Protein AF-X1VDP1-F1 (afdb_monomer_lite)

Radius of gyration: 26.39 Å; chains: 1; bounding box: 66×54×73 Å

Secondary structure (DSSP, 8-state):
--SS---SHHHHHHHHHHHHHH-SS---EEEESBGGG-SSSB--HHHHHHTTEEEEE-TTS----HHHHHHHHHHHHHTT-EEE------EEEES-S-SHHHHHHHTTT-EEEE--HHHHHHHHHHH-TT----HHHHHHHHHHHIIIIIHHTT-GGGHHHHTSTTTHHHHHHHHHHHH-S-TTSSSSHHHHHHHHT-SPEEEEETTEEEEE---SS-HHHHHHHHHHHHHHTTT-HHHHHHHHHHHHTT--TT-

pLDDT: mean 83.29, std 11.45, range [48.16, 97.12]

Sequence (255 aa):
NTNPAIDDQTSVEYIHRMGRQARKTFIYVMGAMTKGRQGQELAEMGLMAGAGAVGFTDDGNGVQDAAMMLRALKYAAMFDVVIAQHCQDIGIAIETSHGAWVQALLDRGYKVYPVNPKTVEPFREALSAAGHKSDKIDRKVLAMFLATFHQDNKLPEADWVRSLPGAGDVLAPSLLACLGRNQQRFATAADARAFMGTAPVTKASGNYRSVHFRRGCWKFARRTLQLFADKSRHQCAWAQAFYEKQRNSGHNHHA

InterPro domains:
  IPR003346 Transposase IS116/IS110/IS902, C-terminal [PF02371] (161-244)
  IPR024403 Dihydroorotase, catalytic domain [PF12890] (1-93)
  IPR032466 Metal-dependent hydrolase [SSF51556] (1-92)
  IPR047650 Transposase IS110-like [PTHR33055] (74-151)

Organism: NCBI:txid412755

Foldseek 3Di:
DDVQFQQALVSLLVVQVVCVVVVPDDDAAAHEQAVSLPLPHGGPLVSNLVSRHQYYESPPRFNLDPVSVVVSVVSCVVSVHDYDYPDDQDEAEDQDPDDPVNVVCVVSNHHYDHDPPVLLVLVLCLQDVPPDDDPVSVVVSRVLCCVQLVVLVPDPLLVVLCPQQLCHSRLSSLQCVLCPSDPPPDVDPVRSCVQLQVAWDWDDDDVDIDTHRGPDHDSSSVSSVLSSLVRNLVGPVVSVVVQVVCVVVVDDSRD

Structure (mmCIF, N/CA/C/O backbone):
data_AF-X1VDP1-F1
#
_entry.id   AF-X1VDP1-F1
#
loop_
_atom_site.group_PDB
_atom_site.id
_atom_site.type_symbol
_atom_site.label_atom_id
_atom_site.label_alt_id
_atom_site.label_comp_id
_atom_site.label_asym_id
_atom_site.label_entity_id
_atom_site.label_seq_id
_atom_site.pdbx_PDB_ins_code
_atom_site.Cartn_x
_atom_site.Cartn_y
_atom_site.Cartn_z
_atom_site.occupancy
_atom_site.B_iso_or_equiv
_atom_site.auth_seq_id
_atom_site.auth_comp_id
_atom_site.auth_asym_id
_atom_site.auth_atom_id
_atom_site.pdbx_PDB_model_num
ATOM 1 N N . ASN A 1 1 ? -0.059 4.946 15.274 1.00 81.69 1 ASN A N 1
ATOM 2 C CA . ASN A 1 1 ? -0.832 3.745 15.638 1.00 81.69 1 ASN A CA 1
ATOM 3 C C . ASN A 1 1 ? -0.612 3.364 17.092 1.00 81.69 1 ASN A C 1
ATOM 5 O O . ASN A 1 1 ? 0.535 3.288 17.513 1.00 81.69 1 ASN A O 1
ATOM 9 N N . THR A 1 2 ? -1.692 3.187 17.862 1.00 85.19 2 THR A N 1
ATOM 10 C CA . THR A 1 2 ? -1.633 2.866 19.303 1.00 85.19 2 THR A CA 1
ATOM 11 C C . THR A 1 2 ? -1.138 1.440 19.554 1.00 85.19 2 THR A C 1
ATOM 13 O O . THR A 1 2 ? -1.255 0.581 18.676 1.00 85.19 2 THR A O 1
ATOM 16 N N . ASN A 1 3 ? -0.574 1.197 20.738 1.00 88.44 3 ASN A N 1
ATOM 17 C CA . ASN A 1 3 ? -0.227 -0.133 21.230 1.00 88.44 3 ASN A CA 1
ATOM 18 C C . ASN A 1 3 ? -0.593 -0.210 22.726 1.00 88.44 3 ASN A C 1
ATOM 20 O O . ASN A 1 3 ? 0.066 0.476 23.511 1.00 88.44 3 ASN A O 1
ATOM 24 N N . PRO A 1 4 ? -1.626 -0.974 23.125 1.00 91.31 4 PRO A N 1
ATOM 25 C CA . PRO A 1 4 ? -2.458 -1.874 22.310 1.00 91.31 4 PRO A CA 1
ATOM 26 C C . PRO A 1 4 ? -3.386 -1.152 21.307 1.00 91.31 4 PRO A C 1
ATOM 28 O O . PRO A 1 4 ? -3.491 0.080 21.293 1.00 91.31 4 PRO A O 1
ATOM 31 N N . ALA A 1 5 ? -4.011 -1.920 20.407 1.00 93.38 5 ALA A N 1
ATOM 32 C CA . ALA A 1 5 ? -5.100 -1.415 19.567 1.00 93.38 5 ALA A CA 1
ATOM 33 C C . ALA A 1 5 ? -6.327 -1.087 20.440 1.00 93.38 5 ALA A C 1
ATOM 35 O O . ALA A 1 5 ? -6.485 -1.663 21.507 1.00 93.38 5 ALA A O 1
ATOM 36 N N . ILE A 1 6 ? -7.160 -0.142 20.002 1.00 95.88 6 ILE A N 1
ATOM 37 C CA . ILE A 1 6 ? -8.404 0.220 20.698 1.00 95.88 6 ILE A CA 1
ATOM 38 C C . ILE A 1 6 ? -9.536 -0.573 20.041 1.00 95.88 6 ILE A C 1
ATOM 40 O O . ILE A 1 6 ? -10.202 -0.053 19.155 1.00 95.88 6 ILE A O 1
ATOM 44 N N . ASP A 1 7 ? -9.688 -1.846 20.376 1.00 95.81 7 ASP A N 1
ATOM 45 C CA . ASP A 1 7 ? -10.627 -2.778 19.728 1.00 95.81 7 ASP A CA 1
ATOM 46 C C . ASP A 1 7 ? -11.696 -3.351 20.679 1.00 95.81 7 ASP A C 1
ATOM 48 O O . ASP A 1 7 ? -12.495 -4.199 20.274 1.00 95.81 7 ASP A O 1
ATOM 52 N N . ASP A 1 8 ? -11.748 -2.844 21.911 1.00 96.25 8 ASP A N 1
ATOM 53 C CA . ASP A 1 8 ? -12.694 -3.232 22.955 1.00 96.25 8 ASP A CA 1
ATOM 54 C C . ASP A 1 8 ? -13.227 -2.019 23.748 1.00 96.25 8 ASP A C 1
ATOM 56 O O . ASP A 1 8 ? -12.651 -0.924 23.748 1.00 96.25 8 ASP A O 1
ATOM 60 N N . GLN A 1 9 ? -14.339 -2.221 24.461 1.00 96.81 9 GLN A N 1
ATOM 61 C CA . GLN A 1 9 ? -14.985 -1.192 25.285 1.00 96.81 9 GLN A CA 1
ATOM 62 C C . GLN A 1 9 ? -14.081 -0.657 26.408 1.00 96.81 9 GLN A C 1
ATOM 64 O O . GLN A 1 9 ? -14.044 0.553 26.643 1.00 96.81 9 GLN A O 1
ATOM 69 N N . THR A 1 10 ? -13.327 -1.528 27.079 1.00 96.44 10 THR A N 1
ATOM 70 C CA . THR A 1 10 ? -12.473 -1.164 28.222 1.00 96.44 10 THR A CA 1
ATOM 71 C C . THR A 1 10 ? -11.418 -0.147 27.807 1.00 96.44 10 THR A C 1
ATOM 73 O O . THR A 1 10 ? -11.161 0.819 28.529 1.00 96.44 10 THR A O 1
ATOM 76 N N . SER A 1 11 ? -10.829 -0.329 26.623 1.00 95.94 11 SER A N 1
ATOM 77 C CA . SER A 1 11 ? -9.852 0.601 26.055 1.00 95.94 11 SER A CA 1
ATOM 78 C C . SER A 1 11 ? -10.450 1.992 25.812 1.00 95.94 11 SER A C 1
ATOM 80 O O . SER A 1 11 ? -9.825 3.001 26.151 1.00 95.94 11 SER A O 1
ATOM 82 N N . VAL A 1 12 ? -11.676 2.066 25.283 1.00 96.88 12 VAL A N 1
ATOM 83 C CA . VAL A 1 12 ? -12.389 3.337 25.052 1.00 96.88 12 VAL A CA 1
ATOM 84 C C . VAL A 1 12 ? -12.682 4.046 26.378 1.00 96.88 12 VAL A C 1
ATOM 86 O O . VAL A 1 12 ? -12.347 5.224 26.545 1.00 96.88 12 VAL A O 1
ATOM 89 N N . GLU A 1 13 ? -13.239 3.327 27.353 1.00 96.38 13 GLU A N 1
ATOM 90 C CA . GLU A 1 13 ? -13.558 3.871 28.678 1.00 96.38 13 GLU A CA 1
ATOM 91 C C . GLU A 1 13 ? -12.312 4.343 29.426 1.00 96.38 13 GLU A C 1
ATOM 93 O O . GLU A 1 13 ? -12.315 5.410 30.048 1.00 96.38 13 GLU A O 1
ATOM 98 N N . TYR A 1 14 ? -11.225 3.573 29.344 1.00 95.75 14 TYR A N 1
ATOM 99 C CA . TYR A 1 14 ? -9.948 3.929 29.942 1.00 95.75 14 TYR A CA 1
ATOM 100 C C . TYR A 1 14 ? -9.436 5.265 29.395 1.00 95.75 14 TYR A C 1
ATOM 102 O O . TYR A 1 14 ? -9.078 6.147 30.180 1.00 95.75 14 TYR A O 1
ATOM 110 N N . ILE A 1 15 ? -9.447 5.449 28.071 1.00 95.25 15 ILE A N 1
ATOM 111 C CA . ILE A 1 15 ? -8.986 6.690 27.434 1.00 95.25 15 ILE A CA 1
ATOM 112 C C . ILE A 1 15 ? -9.858 7.872 27.861 1.00 95.25 15 ILE A C 1
ATOM 114 O O . ILE A 1 15 ? -9.325 8.912 28.255 1.00 95.25 15 ILE A O 1
ATOM 118 N N . HIS A 1 16 ? -11.183 7.709 27.861 1.00 94.94 16 HIS A N 1
ATOM 119 C CA . HIS A 1 16 ? -12.103 8.749 28.328 1.00 94.94 16 HIS A CA 1
ATOM 120 C C . HIS A 1 16 ? -11.874 9.107 29.799 1.00 94.94 16 HIS A C 1
ATOM 122 O O . HIS A 1 16 ? -11.819 10.289 30.149 1.00 94.94 16 HIS A O 1
ATOM 128 N N . ARG A 1 17 ? -11.670 8.111 30.669 1.00 94.88 17 ARG A N 1
ATOM 129 C CA . ARG A 1 17 ? -11.356 8.317 32.091 1.00 94.88 17 ARG A CA 1
ATOM 130 C C . ARG A 1 17 ? -10.049 9.087 32.268 1.00 94.88 17 ARG A C 1
ATOM 132 O O . ARG A 1 17 ? -10.021 10.069 33.010 1.00 94.88 17 ARG A O 1
ATOM 139 N N . MET A 1 18 ? -8.992 8.684 31.564 1.00 94.25 18 MET A N 1
ATOM 140 C CA . MET A 1 18 ? -7.693 9.360 31.610 1.00 94.25 18 MET A CA 1
ATOM 141 C C . MET A 1 18 ? -7.781 10.795 31.074 1.00 94.25 18 MET A C 1
ATOM 143 O O . MET A 1 18 ? -7.221 11.712 31.676 1.00 94.25 18 MET A O 1
ATOM 147 N N . GLY A 1 19 ? -8.541 11.020 29.999 1.00 93.62 19 GLY A N 1
ATOM 148 C CA . GLY A 1 19 ? -8.810 12.354 29.458 1.00 93.62 19 GLY A CA 1
ATOM 149 C C . GLY A 1 19 ? -9.510 13.267 30.465 1.00 93.62 19 GLY A C 1
ATOM 150 O O . GLY A 1 19 ? -9.051 14.384 30.722 1.00 93.62 19 GLY A O 1
ATOM 151 N N . ARG A 1 20 ? -10.572 12.763 31.109 1.00 92.75 20 ARG A N 1
ATOM 152 C CA . ARG A 1 20 ? -11.304 13.477 32.170 1.00 92.75 20 ARG A CA 1
ATOM 153 C C . ARG A 1 20 ? -10.441 13.762 33.396 1.00 92.75 20 ARG A C 1
ATOM 155 O O . ARG A 1 20 ? -10.640 14.790 34.038 1.00 92.75 20 ARG A O 1
ATOM 162 N N . GLN A 1 21 ? -9.499 12.881 33.728 1.00 94.44 21 GLN A N 1
ATOM 163 C CA . GLN A 1 21 ? -8.563 13.094 34.831 1.00 94.44 21 GLN A CA 1
ATOM 164 C C . GLN A 1 21 ? -7.517 14.165 34.488 1.00 94.44 21 GLN A C 1
ATOM 166 O O . GLN A 1 21 ? -7.195 14.993 35.335 1.00 94.44 21 GLN A O 1
ATOM 171 N N . ALA A 1 22 ? -7.023 14.188 33.247 1.00 94.75 22 ALA A N 1
ATOM 172 C CA . ALA A 1 22 ? -6.034 15.164 32.795 1.00 94.75 22 ALA A CA 1
ATOM 173 C C . ALA A 1 22 ? -6.604 16.588 32.644 1.00 94.75 22 ALA A C 1
ATOM 175 O O . ALA A 1 22 ? -5.867 17.550 32.847 1.00 94.75 22 ALA A O 1
ATOM 176 N N . ARG A 1 23 ? -7.889 16.729 32.275 1.00 88.94 23 ARG A N 1
ATOM 177 C CA . ARG A 1 23 ? -8.618 18.013 32.125 1.00 88.94 23 ARG A CA 1
ATOM 178 C C . ARG A 1 23 ? -7.931 19.056 31.229 1.00 88.94 23 ARG A C 1
ATOM 180 O O . ARG A 1 23 ? -8.070 20.254 31.456 1.00 88.94 23 ARG A O 1
ATOM 187 N N . LYS A 1 24 ? -7.187 18.616 30.210 1.00 93.12 24 LYS A N 1
ATOM 188 C CA . LYS A 1 24 ? -6.477 19.523 29.285 1.00 93.12 24 LYS A CA 1
ATOM 189 C C . LYS A 1 24 ? -7.265 19.839 28.018 1.00 93.12 24 LYS A C 1
ATOM 191 O O . LYS A 1 24 ? -7.205 20.957 27.528 1.00 93.12 24 LYS A O 1
ATOM 196 N N . THR A 1 25 ? -7.954 18.844 27.468 1.00 92.81 25 THR A N 1
ATOM 197 C CA . THR A 1 25 ? -8.694 18.953 26.208 1.00 92.81 25 THR A CA 1
ATOM 198 C C . THR A 1 25 ? -9.795 17.898 26.149 1.00 92.81 25 THR A C 1
ATOM 200 O O . THR A 1 25 ? -9.768 16.927 26.911 1.00 92.81 25 THR A O 1
ATOM 203 N N . PHE A 1 26 ? -10.739 18.074 25.228 1.00 92.19 26 PHE A N 1
ATOM 204 C CA . PHE A 1 26 ? -11.700 17.039 24.870 1.00 92.19 26 PHE A CA 1
ATOM 205 C C . PHE A 1 26 ? -11.013 15.951 24.043 1.00 92.19 26 PHE A C 1
ATOM 207 O O . PHE A 1 26 ? -10.264 16.246 23.111 1.00 92.19 26 PHE A O 1
ATOM 214 N N . ILE A 1 27 ? -11.270 14.692 24.396 1.00 93.62 27 ILE A N 1
ATOM 215 C CA . ILE A 1 27 ? -10.754 13.524 23.683 1.00 93.62 27 ILE A CA 1
ATOM 216 C C . ILE A 1 27 ? -11.946 12.791 23.080 1.00 93.62 27 ILE A C 1
ATOM 218 O O . ILE A 1 27 ? -12.854 12.387 23.800 1.00 93.62 27 ILE A O 1
ATOM 222 N N . TYR A 1 28 ? -11.918 12.613 21.764 1.00 94.31 28 TYR A N 1
ATOM 223 C CA . TYR A 1 28 ? -12.867 11.783 21.035 1.00 94.31 28 TYR A CA 1
ATOM 224 C C . TYR A 1 28 ? -12.123 10.557 20.524 1.00 94.31 28 TYR A C 1
ATOM 226 O O . TYR A 1 28 ? -11.076 10.681 19.887 1.00 94.31 28 TYR A O 1
ATOM 234 N N . VAL A 1 29 ? -12.630 9.374 20.857 1.00 95.06 29 VAL A N 1
ATOM 235 C CA . VAL A 1 29 ? -11.951 8.111 20.563 1.00 95.06 29 VAL A CA 1
ATOM 236 C C . VAL A 1 29 ? -12.515 7.526 19.279 1.00 95.06 29 VAL A C 1
ATOM 238 O O . VAL A 1 29 ? -13.729 7.379 19.148 1.00 95.06 29 VAL A O 1
ATOM 241 N N . MET A 1 30 ? -11.629 7.162 18.354 1.00 95.31 30 MET A N 1
ATOM 242 C CA . MET A 1 30 ? -11.965 6.248 17.267 1.00 95.31 30 MET A CA 1
ATOM 243 C C . MET A 1 30 ? -11.426 4.860 17.601 1.00 95.31 30 MET A C 1
ATOM 245 O O . MET A 1 30 ? -10.258 4.724 17.969 1.00 95.31 30 MET A O 1
ATOM 249 N N . GLY A 1 31 ? -12.280 3.846 17.484 1.00 95.62 31 GLY A N 1
ATOM 250 C CA . GLY A 1 31 ? -11.888 2.452 17.670 1.00 95.62 31 GLY A CA 1
ATOM 251 C C . GLY A 1 31 ? -11.245 1.865 16.412 1.00 95.62 31 GLY A C 1
ATOM 252 O O . GLY A 1 31 ? -11.458 2.337 15.295 1.00 95.62 31 GLY A O 1
ATOM 253 N N . ALA A 1 32 ? -10.479 0.796 16.574 1.00 95.94 32 ALA A N 1
ATOM 254 C CA . ALA A 1 32 ? -10.081 -0.061 15.474 1.00 95.94 32 ALA A CA 1
ATOM 255 C C . ALA A 1 32 ? -11.307 -0.817 14.946 1.00 95.94 32 ALA A C 1
ATOM 257 O O . ALA A 1 32 ? -12.131 -1.315 15.709 1.00 95.94 32 ALA A O 1
ATOM 258 N N . MET A 1 33 ? -11.418 -0.930 13.626 1.00 94.75 33 MET A N 1
ATOM 259 C CA . MET A 1 33 ? -12.497 -1.677 12.976 1.00 94.75 33 MET A CA 1
ATOM 260 C C . MET A 1 33 ? -12.369 -3.194 13.186 1.00 94.75 33 MET A C 1
ATOM 262 O O . MET A 1 33 ? -13.370 -3.907 13.228 1.00 94.75 33 MET A O 1
ATOM 266 N N . THR A 1 34 ? -11.136 -3.694 13.309 1.00 94.44 34 THR A N 1
ATOM 267 C CA . THR A 1 34 ? -10.835 -5.125 13.452 1.00 94.44 34 THR A CA 1
ATOM 268 C C . THR A 1 34 ? -9.990 -5.409 14.682 1.00 94.44 34 THR A C 1
ATOM 270 O O . THR A 1 34 ? -9.173 -4.572 15.084 1.00 94.44 34 THR A O 1
ATOM 273 N N . LYS A 1 35 ? -10.154 -6.606 15.256 1.00 93.62 35 LYS A N 1
ATOM 274 C CA . LYS A 1 35 ? -9.382 -7.038 16.428 1.00 93.62 35 LYS A CA 1
ATOM 275 C C . LYS A 1 35 ? -7.886 -7.002 16.133 1.00 93.62 35 LYS A C 1
ATOM 277 O O . LYS A 1 35 ? -7.430 -7.474 15.088 1.00 93.62 35 LYS A O 1
ATOM 282 N N . GLY A 1 36 ? -7.124 -6.368 17.015 1.00 92.69 36 GLY A N 1
ATOM 283 C CA . GLY A 1 36 ? -5.691 -6.126 16.896 1.00 92.69 36 GLY A CA 1
ATOM 284 C C . GLY A 1 36 ? -5.271 -5.352 15.641 1.00 92.69 36 GLY A C 1
ATOM 285 O O . GLY A 1 36 ? -4.077 -5.318 15.342 1.00 92.69 36 GLY A O 1
ATOM 286 N N . ARG A 1 37 ? -6.213 -4.758 14.888 1.00 91.19 37 ARG A N 1
ATOM 287 C CA . ARG A 1 37 ? -6.015 -4.260 13.510 1.00 91.19 37 ARG A CA 1
ATOM 288 C C . ARG A 1 37 ? -5.483 -5.340 12.560 1.00 91.19 37 ARG A C 1
ATOM 290 O O . ARG A 1 37 ? -4.556 -5.104 11.788 1.00 91.19 37 ARG A O 1
ATOM 297 N N . GLN A 1 38 ? -5.998 -6.561 12.657 1.00 88.62 38 GLN A N 1
ATOM 298 C CA . GLN A 1 38 ? -5.525 -7.674 11.827 1.00 88.62 38 GLN A CA 1
ATOM 299 C C . GLN A 1 38 ? -6.262 -7.806 10.493 1.00 88.62 38 GLN A C 1
ATOM 301 O O . GLN A 1 38 ? -5.803 -8.560 9.637 1.00 88.62 38 GLN A O 1
ATOM 306 N N . GLY A 1 39 ? -7.398 -7.125 10.310 1.00 87.12 39 GLY A N 1
ATOM 307 C CA . GLY A 1 39 ? -8.179 -7.240 9.078 1.00 87.12 39 GLY A CA 1
ATOM 308 C C . GLY A 1 39 ? -8.831 -8.614 8.885 1.00 87.12 39 GLY A C 1
ATOM 309 O O . GLY A 1 39 ? -9.078 -8.985 7.745 1.00 87.12 39 GLY A O 1
ATOM 310 N N . GLN A 1 40 ? -9.038 -9.388 9.962 1.00 85.69 40 GLN A N 1
ATOM 311 C CA . GLN A 1 40 ? -9.554 -10.771 9.925 1.00 85.69 40 GLN A CA 1
ATOM 312 C C . GLN A 1 40 ? -10.928 -10.911 10.593 1.00 85.69 40 GLN A C 1
ATOM 314 O O . GLN A 1 40 ? -11.808 -11.591 10.073 1.00 85.69 40 GLN A O 1
ATOM 319 N N . GLU A 1 41 ? -11.121 -10.249 11.733 1.00 92.12 41 GLU A N 1
ATOM 320 C CA . GLU A 1 41 ? -12.360 -10.275 12.509 1.00 92.12 41 GLU A CA 1
ATOM 321 C C . GLU A 1 41 ? -12.732 -8.849 12.920 1.00 92.12 41 GLU A C 1
ATOM 323 O O . GLU A 1 41 ? -11.853 -8.060 13.280 1.00 92.12 41 GLU A O 1
ATOM 328 N N . LEU A 1 42 ? -14.025 -8.516 12.886 1.00 93.81 42 LEU A N 1
ATOM 329 C CA . LEU A 1 42 ? -14.512 -7.230 13.380 1.00 93.81 42 LEU A CA 1
ATOM 330 C C . LEU A 1 42 ? -14.293 -7.108 14.891 1.00 93.81 42 LEU A C 1
ATOM 332 O O . LEU A 1 42 ? -14.432 -8.073 15.642 1.00 93.81 42 LEU A O 1
ATOM 336 N N . ALA A 1 43 ? -13.952 -5.899 15.321 1.00 95.25 43 ALA A N 1
ATOM 337 C CA . ALA A 1 43 ? -13.893 -5.541 16.729 1.00 95.25 43 ALA A CA 1
ATOM 338 C C . ALA A 1 43 ? -15.309 -5.435 17.330 1.00 95.25 43 ALA A C 1
ATOM 340 O O . ALA A 1 43 ? -16.308 -5.454 16.605 1.00 95.25 43 ALA A O 1
ATOM 341 N N . GLU A 1 44 ? -15.409 -5.276 18.651 1.00 93.50 44 GLU A N 1
ATOM 342 C CA . GLU A 1 44 ? -16.686 -5.126 19.367 1.00 93.50 44 GLU A CA 1
ATOM 343 C C . GLU A 1 44 ? -17.296 -3.721 19.158 1.00 93.50 44 GLU A C 1
ATOM 345 O O . GLU A 1 44 ? -17.529 -2.961 20.097 1.00 93.50 44 GLU A O 1
ATOM 350 N N . MET A 1 45 ? -17.547 -3.355 17.894 1.00 95.19 45 MET A N 1
ATOM 351 C CA . MET A 1 45 ? -17.946 -2.011 17.456 1.00 95.19 45 MET A CA 1
ATOM 352 C C . MET A 1 45 ? -19.181 -1.488 18.193 1.00 95.19 45 MET A C 1
ATOM 354 O O . MET A 1 45 ? -19.210 -0.327 18.583 1.00 95.19 45 MET A O 1
ATOM 358 N N . GLY A 1 46 ? -20.182 -2.335 18.440 1.00 94.19 46 GLY A N 1
ATOM 359 C CA . GLY A 1 46 ? -21.381 -1.917 19.171 1.00 94.19 46 GLY A CA 1
ATOM 360 C C . GLY A 1 46 ? -21.094 -1.511 20.618 1.00 94.19 46 GLY A C 1
ATOM 361 O O . GLY A 1 46 ? -21.554 -0.461 21.062 1.00 94.19 46 GLY A O 1
ATOM 362 N N . LEU A 1 47 ? -20.288 -2.301 21.336 1.00 96.38 47 LEU A N 1
ATOM 363 C CA . LEU A 1 47 ? -19.906 -1.997 22.719 1.00 96.38 47 LEU A CA 1
ATOM 364 C C . LEU A 1 47 ? -19.030 -0.744 22.784 1.00 96.38 47 LEU A C 1
ATOM 366 O O . LEU A 1 47 ? -19.250 0.127 23.621 1.00 96.38 47 LEU A O 1
ATOM 370 N N . MET A 1 48 ? -18.091 -0.599 21.847 1.00 97.12 48 MET A N 1
ATOM 371 C CA . MET A 1 48 ? -17.258 0.600 21.748 1.00 97.12 48 MET A CA 1
ATOM 372 C C . MET A 1 48 ? -18.068 1.865 21.441 1.00 97.12 48 MET A C 1
ATOM 374 O O . MET A 1 48 ? -17.819 2.905 22.049 1.00 97.12 48 MET A O 1
ATOM 378 N N . ALA A 1 49 ? -19.042 1.794 20.528 1.00 96.12 49 ALA A N 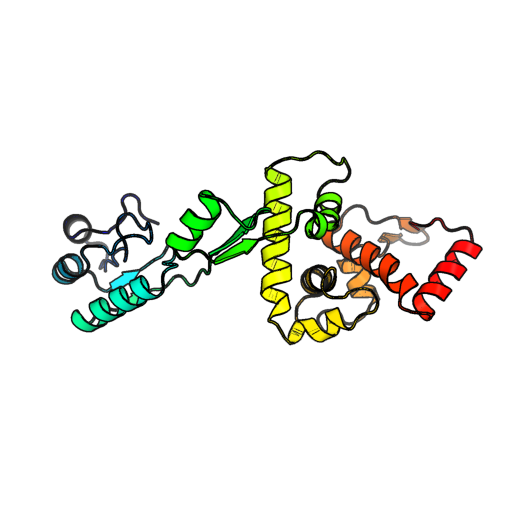1
ATOM 379 C CA . ALA A 1 49 ? -19.936 2.915 20.242 1.00 96.12 49 ALA A CA 1
ATOM 380 C C . ALA A 1 49 ? -20.745 3.297 21.494 1.00 96.12 49 ALA A C 1
ATOM 382 O O . ALA A 1 49 ? -20.777 4.468 21.870 1.00 96.12 49 ALA A O 1
ATOM 383 N N . GLY A 1 50 ? -21.293 2.306 22.210 1.00 95.19 50 GLY A N 1
ATOM 384 C CA . GLY A 1 50 ? -21.971 2.513 23.497 1.00 95.19 50 GLY A CA 1
ATOM 385 C C . GLY A 1 50 ? -21.073 3.125 24.583 1.00 95.19 50 GLY A C 1
ATOM 386 O O . GLY A 1 50 ? -21.541 3.916 25.398 1.00 95.19 50 GLY A O 1
ATOM 387 N N . ALA A 1 51 ? -19.773 2.828 24.554 1.00 95.88 51 ALA A N 1
ATOM 388 C CA . ALA A 1 51 ? -18.761 3.397 25.446 1.00 95.88 51 ALA A CA 1
ATOM 389 C C . ALA A 1 51 ? -18.309 4.823 25.063 1.00 95.88 51 ALA A C 1
ATOM 391 O O . ALA A 1 51 ? -17.506 5.437 25.772 1.00 95.88 51 ALA A O 1
ATOM 392 N N . GLY A 1 52 ? -18.814 5.365 23.950 1.00 95.12 52 GLY A N 1
ATOM 393 C CA . GLY A 1 52 ? -18.516 6.718 23.483 1.00 95.12 52 GLY A CA 1
ATOM 394 C C . GLY A 1 52 ? -17.404 6.804 22.437 1.00 95.12 52 GLY A C 1
ATOM 395 O O . GLY A 1 52 ? -16.729 7.836 22.356 1.00 95.12 52 GLY A O 1
ATOM 396 N N . ALA A 1 53 ? -17.173 5.745 21.655 1.00 96.81 53 ALA A N 1
ATOM 397 C CA . ALA A 1 53 ? -16.402 5.853 20.419 1.00 96.81 53 ALA A CA 1
ATOM 398 C C . ALA A 1 53 ? -17.213 6.621 19.362 1.00 96.81 53 ALA A C 1
ATOM 400 O O . ALA A 1 53 ? -18.372 6.305 19.112 1.00 96.81 53 ALA A O 1
ATOM 401 N N . VAL A 1 54 ? -16.598 7.618 18.722 1.00 96.44 54 VAL A N 1
ATOM 402 C CA . VAL A 1 54 ? -17.267 8.481 17.724 1.00 96.44 54 VAL A CA 1
ATOM 403 C C . VAL A 1 54 ? -17.165 7.948 16.292 1.00 96.44 54 VAL A C 1
ATOM 405 O O . VAL A 1 54 ? -17.690 8.538 15.351 1.00 96.44 54 VAL A O 1
ATOM 408 N N . GLY A 1 55 ? -16.445 6.845 16.108 1.00 96.81 55 GLY A N 1
ATOM 409 C CA . GLY A 1 55 ? -16.214 6.225 14.814 1.00 96.81 55 GLY A CA 1
ATOM 410 C C . GLY A 1 55 ? -15.157 5.137 14.878 1.00 96.81 55 GLY A C 1
ATOM 411 O O . GLY A 1 55 ? -14.563 4.884 15.929 1.00 96.81 55 GLY A O 1
ATOM 412 N N . PHE A 1 56 ? -14.914 4.504 13.735 1.00 96.88 56 PHE A N 1
ATOM 413 C CA . PHE A 1 56 ? -13.954 3.411 13.606 1.00 96.88 56 PHE A CA 1
ATOM 414 C C . PHE A 1 56 ? -12.991 3.633 12.447 1.00 96.88 56 PHE A C 1
ATOM 416 O O . PHE A 1 56 ? -13.320 4.304 11.471 1.00 96.88 56 PHE A O 1
ATOM 423 N N . THR A 1 57 ? -11.795 3.064 12.546 1.00 95.25 57 THR A N 1
ATOM 424 C CA . THR A 1 57 ? -10.759 3.184 11.519 1.00 95.25 57 THR A CA 1
ATOM 425 C C . THR A 1 57 ? -10.014 1.874 11.287 1.00 95.25 57 THR A C 1
ATOM 427 O O . THR A 1 57 ? -9.902 1.036 12.184 1.00 95.25 57 THR A O 1
ATOM 430 N N . ASP A 1 58 ? -9.512 1.692 10.068 1.00 92.50 58 ASP A N 1
ATOM 431 C CA . ASP A 1 58 ? -8.589 0.623 9.679 1.00 92.50 58 ASP A CA 1
ATOM 432 C C . ASP A 1 58 ? -7.130 1.112 9.562 1.00 92.50 58 ASP A C 1
ATOM 434 O O . ASP A 1 58 ? -6.283 0.413 9.004 1.00 92.50 58 ASP A O 1
ATOM 438 N N . ASP A 1 59 ? -6.813 2.300 10.099 1.00 89.19 59 ASP A N 1
ATOM 439 C CA . ASP A 1 59 ? -5.458 2.855 10.066 1.00 89.19 59 ASP A CA 1
ATOM 440 C C . ASP A 1 59 ? -4.405 1.875 10.627 1.00 89.19 59 ASP A C 1
ATOM 442 O O . ASP A 1 59 ? -4.607 1.158 11.612 1.00 89.19 59 ASP A O 1
ATOM 446 N N . GLY A 1 60 ? -3.246 1.843 9.969 1.00 83.94 60 GLY A N 1
ATOM 447 C CA . GLY A 1 60 ? -2.151 0.903 10.209 1.00 83.94 60 GLY A CA 1
ATOM 448 C C . GLY A 1 60 ? -2.193 -0.361 9.361 1.00 83.94 60 GLY A C 1
ATOM 449 O O . GLY A 1 60 ? -1.177 -0.692 8.760 1.00 83.94 60 GLY A O 1
ATOM 450 N N . ASN A 1 61 ? -3.340 -1.036 9.297 1.00 82.19 61 ASN A N 1
ATOM 451 C CA . ASN A 1 61 ? -3.545 -2.249 8.502 1.00 82.19 61 ASN A CA 1
ATOM 452 C C . ASN A 1 61 ? -4.936 -2.191 7.866 1.00 82.19 61 ASN A C 1
ATOM 454 O O . ASN A 1 61 ? -5.925 -2.610 8.473 1.00 82.19 61 ASN A O 1
ATOM 458 N N . GLY A 1 62 ? -4.988 -1.679 6.635 1.00 83.00 62 GLY A N 1
ATOM 459 C CA . GLY A 1 62 ? -6.239 -1.518 5.904 1.00 83.00 62 GLY A CA 1
ATOM 460 C C . GLY A 1 62 ? -6.964 -2.848 5.701 1.00 83.00 62 GLY A C 1
ATOM 461 O O . GLY A 1 62 ? -6.337 -3.869 5.395 1.00 83.00 62 GLY A O 1
ATOM 462 N N . VAL A 1 63 ? -8.288 -2.837 5.837 1.00 88.50 63 VAL A N 1
ATOM 463 C CA . VAL A 1 63 ? -9.115 -4.027 5.599 1.00 88.50 63 VAL A CA 1
ATOM 464 C C . VAL A 1 63 ? -9.106 -4.354 4.105 1.00 88.50 63 VAL A C 1
ATOM 466 O O . VAL A 1 63 ? -9.508 -3.531 3.287 1.00 88.50 63 VAL A O 1
ATOM 469 N N . GLN A 1 64 ? -8.643 -5.555 3.750 1.00 86.69 64 GLN A N 1
ATOM 470 C CA . GLN A 1 64 ? -8.527 -5.986 2.348 1.00 86.69 64 GLN A CA 1
ATOM 471 C C . GLN A 1 64 ? -9.786 -6.711 1.841 1.00 86.69 64 GLN A C 1
ATOM 473 O O . GLN A 1 64 ? -10.085 -6.674 0.649 1.00 86.69 64 GLN A O 1
ATOM 478 N N . ASP A 1 65 ? -10.550 -7.346 2.735 1.00 86.75 65 ASP A N 1
ATOM 479 C CA . ASP A 1 65 ? -11.795 -8.035 2.387 1.00 86.75 65 ASP A CA 1
ATOM 480 C C . ASP A 1 65 ? -12.980 -7.057 2.290 1.00 86.75 65 ASP A C 1
ATOM 482 O O . ASP A 1 65 ? -13.403 -6.434 3.271 1.00 86.75 65 ASP A O 1
ATOM 486 N N . ALA A 1 66 ? -13.570 -6.972 1.097 1.00 87.31 66 ALA A N 1
ATOM 487 C CA . ALA A 1 66 ? -14.735 -6.139 0.825 1.00 87.31 66 ALA A CA 1
ATOM 488 C C . ALA A 1 66 ? -15.967 -6.543 1.652 1.00 87.31 66 ALA A C 1
ATOM 490 O O . ALA A 1 66 ? -16.746 -5.673 2.048 1.00 87.31 66 ALA A O 1
ATOM 491 N N . ALA A 1 67 ? -16.153 -7.836 1.950 1.00 90.06 67 ALA A N 1
ATOM 492 C CA . ALA A 1 67 ? -17.277 -8.291 2.764 1.00 90.06 67 ALA A CA 1
ATOM 493 C C . ALA A 1 67 ? -17.153 -7.787 4.209 1.00 90.06 67 ALA A C 1
ATOM 495 O O . ALA A 1 67 ? -18.147 -7.381 4.817 1.00 90.06 67 ALA A O 1
ATOM 496 N N . MET A 1 68 ? -15.934 -7.755 4.745 1.00 91.12 68 MET A N 1
ATOM 497 C CA . MET A 1 68 ? -15.639 -7.195 6.061 1.00 91.12 68 MET A CA 1
ATOM 498 C C . MET A 1 68 ? -15.859 -5.685 6.113 1.00 91.12 68 MET A C 1
ATOM 500 O O . MET A 1 68 ? -16.549 -5.212 7.017 1.00 91.12 68 MET A O 1
ATOM 504 N N . MET A 1 69 ? -15.364 -4.944 5.117 1.00 93.12 69 MET A N 1
ATOM 505 C CA . MET A 1 69 ? -15.610 -3.502 5.011 1.00 93.12 69 MET A CA 1
ATOM 506 C C . MET A 1 69 ? -17.112 -3.197 4.913 1.00 93.12 69 MET A C 1
ATOM 508 O O . MET A 1 69 ? -17.620 -2.318 5.606 1.00 93.12 69 MET A O 1
ATOM 512 N N . LEU A 1 70 ? -17.863 -3.972 4.121 1.00 93.88 70 LEU A N 1
ATOM 513 C CA . LEU A 1 70 ? -19.315 -3.823 4.016 1.00 93.88 70 LEU A CA 1
ATOM 514 C C . LEU A 1 70 ? -20.019 -4.064 5.358 1.00 93.88 70 LEU A C 1
ATOM 516 O O . LEU A 1 70 ? -20.941 -3.329 5.707 1.00 93.88 70 LEU A O 1
ATOM 520 N N . ARG A 1 71 ? -19.604 -5.082 6.121 1.00 94.56 71 ARG A N 1
ATOM 521 C CA . ARG A 1 71 ? -20.146 -5.330 7.466 1.00 94.56 71 ARG A CA 1
ATOM 522 C C . ARG A 1 71 ? -19.830 -4.170 8.410 1.00 94.56 71 ARG A C 1
ATOM 524 O O . ARG A 1 71 ? -20.737 -3.709 9.094 1.00 94.56 71 ARG A O 1
ATOM 531 N N . ALA A 1 72 ? -18.599 -3.660 8.404 1.00 94.75 72 ALA A N 1
ATOM 532 C CA . ALA A 1 72 ? -18.214 -2.506 9.214 1.00 94.75 72 ALA A CA 1
ATOM 533 C C . ALA A 1 72 ? -19.039 -1.255 8.874 1.00 94.75 72 ALA A C 1
ATOM 535 O O . ALA A 1 72 ? -19.542 -0.594 9.777 1.00 94.75 72 ALA A O 1
ATOM 536 N N . LEU A 1 73 ? -19.254 -0.972 7.586 1.00 96.12 73 LEU A N 1
ATOM 537 C CA . LEU A 1 73 ? -20.107 0.133 7.134 1.00 96.12 73 LEU A CA 1
ATOM 538 C C . LEU A 1 73 ? -21.566 -0.042 7.573 1.00 96.12 73 LEU A C 1
ATOM 540 O O . LEU A 1 73 ? -22.203 0.925 7.981 1.00 96.12 73 LEU A O 1
ATOM 544 N N . LYS A 1 74 ? -22.096 -1.273 7.544 1.00 96.00 74 LYS A N 1
ATOM 545 C CA . LYS A 1 74 ? -23.440 -1.565 8.069 1.00 96.00 74 LYS A CA 1
ATOM 546 C C . LYS A 1 74 ? -23.535 -1.290 9.569 1.00 96.00 74 LYS A C 1
ATOM 548 O O . LYS A 1 74 ? -24.505 -0.674 9.993 1.00 96.00 74 LYS A O 1
ATOM 553 N N . TYR A 1 75 ? -22.539 -1.696 10.358 1.00 94.62 75 TYR A N 1
ATOM 554 C CA . TYR A 1 75 ? -22.500 -1.375 11.789 1.00 94.62 75 TYR A CA 1
ATOM 555 C C . TYR A 1 75 ? -22.370 0.125 12.040 1.00 94.62 75 TYR A C 1
ATOM 557 O O . TYR A 1 75 ? -23.061 0.657 12.901 1.00 94.62 75 TYR A O 1
ATOM 565 N N . ALA A 1 76 ? -21.538 0.815 11.262 1.00 94.81 76 ALA A N 1
ATOM 566 C CA . ALA A 1 76 ? -21.395 2.260 11.354 1.00 94.81 76 ALA A CA 1
ATOM 567 C C . ALA A 1 76 ? -22.734 2.977 11.116 1.00 94.81 76 ALA A C 1
ATOM 569 O O . ALA A 1 76 ? -23.115 3.836 11.903 1.00 94.81 76 ALA A O 1
ATOM 570 N N . ALA A 1 77 ? -23.499 2.537 10.110 1.00 95.62 77 ALA A N 1
ATOM 571 C CA . ALA A 1 77 ? -24.848 3.035 9.858 1.00 95.62 77 ALA A CA 1
ATOM 572 C C . ALA A 1 77 ? -25.843 2.692 10.986 1.00 95.62 77 ALA A C 1
ATOM 574 O O . ALA A 1 77 ? -26.686 3.517 11.318 1.00 95.62 77 ALA A O 1
ATOM 575 N N . MET A 1 78 ? -25.757 1.498 11.589 1.00 95.75 78 MET A N 1
ATOM 576 C CA . MET A 1 78 ? -26.633 1.098 12.705 1.00 95.75 78 MET A CA 1
ATOM 577 C C . MET A 1 78 ? -26.417 1.936 13.969 1.00 95.75 78 MET A C 1
ATOM 579 O O . MET A 1 78 ? -27.374 2.183 14.696 1.00 95.75 78 MET A O 1
ATOM 583 N N . PHE A 1 79 ? -25.175 2.341 14.242 1.00 94.31 79 PHE A N 1
ATOM 584 C CA . PHE A 1 79 ? -24.810 3.089 15.450 1.00 94.31 79 PHE A CA 1
ATOM 585 C C . PHE A 1 79 ? -24.640 4.595 15.218 1.00 94.31 79 PHE A C 1
ATOM 587 O O . PHE A 1 79 ? -24.242 5.291 16.145 1.00 94.31 79 PHE A O 1
ATOM 594 N N . ASP A 1 80 ? -24.937 5.084 14.011 1.00 94.69 80 ASP A N 1
ATOM 595 C CA . ASP A 1 80 ? -24.772 6.487 13.603 1.00 94.69 80 ASP A CA 1
ATOM 596 C C . ASP A 1 80 ? -23.356 7.031 13.870 1.00 94.69 80 ASP A C 1
ATOM 598 O O . ASP A 1 80 ? -23.143 8.091 14.458 1.00 94.69 80 ASP A O 1
ATOM 602 N N . VAL A 1 81 ? -22.351 6.256 13.455 1.00 95.81 81 VAL A N 1
ATOM 603 C CA . VAL A 1 81 ? -20.935 6.616 13.583 1.00 95.81 81 VAL A CA 1
ATOM 604 C C . VAL A 1 81 ? -20.232 6.591 12.232 1.00 95.81 81 VAL A C 1
ATOM 606 O O . VAL A 1 81 ? -20.692 5.982 11.267 1.00 95.81 81 VAL A O 1
ATOM 609 N N . VAL A 1 82 ? -19.068 7.234 12.157 1.00 95.19 82 VAL A N 1
ATOM 610 C CA . VAL A 1 82 ? -18.292 7.329 10.914 1.00 95.19 82 VAL A CA 1
ATOM 611 C C . VAL A 1 82 ? -17.220 6.245 10.807 1.00 95.19 82 VAL A C 1
ATOM 613 O O . VAL A 1 82 ? -16.646 5.805 11.806 1.00 95.19 82 VAL A O 1
ATOM 616 N N . ILE A 1 83 ? -16.897 5.858 9.572 1.00 96.00 83 ILE A N 1
ATOM 617 C CA . ILE A 1 83 ? -15.703 5.072 9.250 1.00 96.00 83 ILE A CA 1
ATOM 618 C C . ILE A 1 83 ? -14.648 5.998 8.642 1.00 96.00 83 ILE A C 1
ATOM 620 O O . ILE A 1 83 ? -14.892 6.622 7.612 1.00 96.00 83 ILE A O 1
ATOM 624 N N . ALA A 1 84 ? -13.464 6.057 9.249 1.00 93.56 84 ALA A N 1
ATOM 625 C CA . ALA A 1 84 ? -12.284 6.682 8.661 1.00 93.56 84 ALA A CA 1
ATOM 626 C C . ALA A 1 84 ? -11.396 5.605 8.038 1.00 93.56 84 ALA A C 1
ATOM 628 O O . ALA A 1 84 ? -10.778 4.810 8.749 1.00 93.56 84 ALA A O 1
ATOM 629 N N . GLN A 1 85 ? -11.343 5.586 6.710 1.00 90.31 85 GLN A N 1
ATOM 630 C CA . GLN A 1 85 ? -10.639 4.559 5.955 1.00 90.31 85 GLN A CA 1
ATOM 631 C C . GLN A 1 85 ? -9.262 5.062 5.516 1.00 90.31 85 GLN A C 1
ATOM 633 O O . GLN A 1 85 ? -9.147 6.117 4.891 1.00 90.31 85 GLN A O 1
ATOM 638 N N . HIS A 1 86 ? -8.214 4.305 5.824 1.00 86.31 86 HIS A N 1
ATOM 639 C CA . HIS A 1 86 ? -6.869 4.557 5.330 1.00 86.31 86 HIS A CA 1
ATOM 640 C C . HIS A 1 86 ? -6.652 3.764 4.033 1.00 86.31 86 HIS A C 1
ATOM 642 O O . HIS A 1 86 ? -6.146 2.641 4.048 1.00 86.31 86 HIS A O 1
ATOM 648 N N . CYS A 1 87 ? -7.086 4.341 2.902 1.00 78.50 87 CYS A N 1
ATOM 649 C CA . CYS A 1 87 ? -7.129 3.704 1.579 1.00 78.50 87 CYS A CA 1
ATOM 650 C C . CYS A 1 87 ? -5.766 3.139 1.132 1.00 78.50 87 CYS A C 1
ATOM 652 O O . CYS A 1 87 ? -4.982 3.821 0.470 1.00 78.50 87 CYS A O 1
ATOM 654 N N . GLN A 1 88 ? -5.486 1.875 1.460 1.00 76.81 88 GLN A N 1
ATOM 655 C CA . GLN A 1 88 ? -4.272 1.164 1.066 1.00 76.81 88 GLN A CA 1
ATOM 656 C C . GLN A 1 88 ? -4.610 -0.218 0.511 1.00 76.81 88 GLN A C 1
ATOM 658 O O . GLN A 1 88 ? -4.802 -1.187 1.245 1.00 76.81 88 GLN A O 1
ATOM 663 N N . ASP A 1 89 ? -4.644 -0.296 -0.816 1.00 73.31 89 ASP A N 1
ATOM 664 C CA . ASP A 1 89 ? -4.736 -1.552 -1.555 1.00 73.31 89 ASP A CA 1
ATOM 665 C C . ASP A 1 89 ? -3.369 -2.256 -1.526 1.00 73.31 89 ASP A C 1
ATOM 667 O O . ASP A 1 89 ? -2.407 -1.802 -2.159 1.00 73.31 89 ASP A O 1
ATOM 671 N N . ILE A 1 90 ? -3.260 -3.363 -0.786 1.00 77.38 90 ILE A N 1
ATOM 672 C CA . ILE A 1 90 ? -2.004 -4.107 -0.651 1.00 77.38 90 ILE A CA 1
ATOM 673 C C . ILE A 1 90 ? -1.945 -5.188 -1.731 1.00 77.38 90 ILE A C 1
ATOM 675 O O . ILE A 1 90 ? -2.608 -6.223 -1.662 1.00 77.38 90 ILE A O 1
ATOM 679 N N . GLY A 1 91 ? -1.107 -4.948 -2.739 1.00 79.31 91 GLY A N 1
ATOM 680 C CA . GLY A 1 91 ? -0.750 -5.946 -3.741 1.00 79.31 91 GLY A CA 1
ATOM 681 C C . GLY A 1 91 ? 0.478 -6.759 -3.339 1.00 79.31 91 GLY A C 1
ATOM 682 O O . GLY A 1 91 ? 1.487 -6.187 -2.931 1.00 79.31 91 GLY A O 1
ATOM 683 N N . ILE A 1 92 ? 0.421 -8.082 -3.499 1.00 82.31 92 ILE A N 1
ATOM 684 C CA . ILE A 1 92 ? 1.531 -8.995 -3.194 1.00 82.31 92 ILE A CA 1
ATOM 685 C C . ILE A 1 92 ? 2.017 -9.652 -4.481 1.00 82.31 92 ILE A C 1
ATOM 687 O O . ILE A 1 92 ? 1.249 -10.334 -5.144 1.00 82.31 92 ILE A O 1
ATOM 691 N N . ALA A 1 93 ? 3.293 -9.484 -4.829 1.00 82.81 93 ALA A N 1
ATOM 692 C CA . ALA A 1 93 ? 3.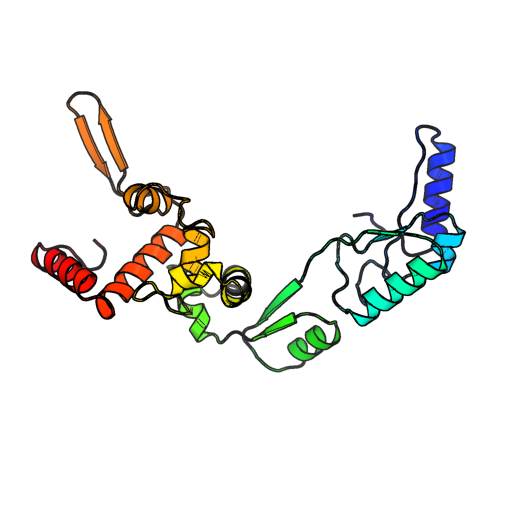910 -10.179 -5.953 1.00 82.81 93 ALA A CA 1
ATOM 693 C C . ALA A 1 93 ? 4.713 -11.361 -5.446 1.00 82.81 93 ALA A C 1
ATOM 695 O O . ALA A 1 93 ? 5.485 -11.239 -4.494 1.00 82.81 93 ALA A O 1
ATOM 696 N N . ILE A 1 94 ? 4.551 -12.485 -6.126 1.00 82.12 94 ILE A N 1
ATOM 697 C CA . ILE A 1 94 ? 5.213 -13.735 -5.788 1.00 82.12 94 ILE A CA 1
ATOM 698 C C . ILE A 1 94 ? 5.573 -14.475 -7.074 1.00 82.12 94 ILE A C 1
ATOM 700 O O . ILE A 1 94 ? 4.840 -14.424 -8.054 1.00 82.12 94 ILE A O 1
ATOM 704 N N . GLU A 1 95 ? 6.712 -15.162 -7.091 1.00 79.69 95 GLU A N 1
ATOM 705 C CA . GLU A 1 95 ? 7.210 -15.830 -8.303 1.00 79.69 95 GLU A CA 1
ATOM 706 C C . GLU A 1 95 ? 6.531 -17.170 -8.628 1.00 79.69 95 GLU A C 1
ATOM 708 O O . GLU A 1 95 ? 6.858 -17.821 -9.619 1.00 79.69 95 GLU A O 1
ATOM 713 N N . THR A 1 96 ? 5.582 -17.596 -7.796 1.00 77.25 96 THR A N 1
ATOM 714 C CA . THR A 1 96 ? 4.767 -18.793 -8.016 1.00 77.25 96 THR A CA 1
ATOM 715 C C . THR A 1 96 ? 3.301 -18.415 -8.177 1.00 77.25 96 THR A C 1
ATOM 717 O O . THR A 1 96 ? 2.809 -17.495 -7.532 1.00 77.25 96 THR A O 1
ATOM 720 N N . SER A 1 97 ? 2.584 -19.144 -9.026 1.00 73.00 97 SER A N 1
ATOM 721 C CA . SER A 1 97 ? 1.138 -18.998 -9.210 1.00 73.00 97 SER A CA 1
ATOM 722 C C . SER A 1 97 ? 0.296 -19.901 -8.316 1.00 73.00 97 SER A C 1
ATOM 724 O O . SER A 1 97 ? -0.914 -19.714 -8.253 1.00 73.00 97 SER A O 1
ATOM 726 N N . HIS A 1 98 ? 0.910 -20.853 -7.611 1.00 76.44 98 HIS A N 1
ATOM 727 C CA . HIS A 1 98 ? 0.197 -21.856 -6.821 1.00 76.44 98 HIS A CA 1
ATOM 728 C C . HIS A 1 98 ? 0.953 -22.200 -5.527 1.00 76.44 98 HIS A C 1
ATOM 730 O O . HIS A 1 98 ? 2.158 -21.960 -5.408 1.00 76.44 98 HIS A O 1
ATOM 736 N N . GLY A 1 99 ? 0.240 -22.791 -4.563 1.00 83.38 99 GLY A N 1
ATOM 737 C CA . GLY A 1 99 ? 0.790 -23.293 -3.301 1.00 83.38 99 GLY A CA 1
ATOM 738 C C . GLY A 1 99 ? 0.053 -22.772 -2.067 1.00 83.38 99 GLY A C 1
ATOM 739 O O . GLY A 1 99 ? -0.719 -21.818 -2.144 1.00 83.38 99 GLY A O 1
ATOM 740 N N . ALA A 1 100 ? 0.323 -23.386 -0.910 1.00 88.12 100 ALA A N 1
ATOM 741 C CA . ALA A 1 100 ? -0.369 -23.084 0.347 1.00 88.12 100 ALA A CA 1
ATOM 742 C C . ALA A 1 100 ? -0.278 -21.600 0.749 1.00 88.12 100 ALA A C 1
ATOM 744 O O . ALA A 1 100 ? -1.252 -21.029 1.226 1.00 88.12 100 ALA A O 1
ATOM 745 N N . TRP A 1 101 ? 0.864 -20.953 0.496 1.00 86.25 101 TRP A N 1
ATOM 746 C CA . TRP A 1 101 ? 1.043 -19.524 0.768 1.00 86.25 101 TRP A CA 1
ATOM 747 C C . TRP A 1 101 ? 0.230 -18.622 -0.159 1.00 86.25 101 TRP A C 1
ATOM 749 O O . TRP A 1 101 ? -0.319 -17.630 0.306 1.00 86.25 101 TRP A O 1
ATOM 759 N N . VAL A 1 102 ? 0.121 -18.963 -1.447 1.00 83.69 102 VAL A N 1
ATOM 760 C CA . VAL A 1 102 ? -0.709 -18.202 -2.396 1.00 83.69 102 VAL A CA 1
ATOM 761 C C . VAL A 1 102 ? -2.170 -18.281 -1.964 1.00 83.69 102 VAL A C 1
ATOM 763 O O . VAL A 1 102 ? -2.825 -17.249 -1.845 1.00 83.69 102 VAL A O 1
ATOM 766 N N . GLN A 1 103 ? -2.644 -19.485 -1.635 1.00 84.44 103 GLN A N 1
ATOM 767 C CA . GLN A 1 103 ? -4.016 -19.686 -1.177 1.00 84.44 103 GLN A CA 1
ATOM 768 C C . GLN A 1 103 ? -4.293 -18.937 0.133 1.00 84.44 103 GLN A C 1
ATOM 770 O O . GLN A 1 103 ? -5.242 -18.171 0.208 1.00 84.44 103 GLN A O 1
ATOM 775 N N . ALA A 1 104 ? -3.403 -19.044 1.123 1.00 87.12 104 ALA A N 1
ATOM 776 C CA . ALA A 1 104 ? -3.564 -18.375 2.414 1.00 87.12 104 ALA A CA 1
ATOM 777 C C . ALA A 1 104 ? -3.567 -16.834 2.338 1.00 87.12 104 ALA A C 1
ATOM 779 O O . ALA A 1 104 ? -4.053 -16.175 3.262 1.00 87.12 104 ALA A O 1
ATOM 780 N N . LEU A 1 105 ? -2.978 -16.250 1.290 1.00 87.38 105 LEU A N 1
ATOM 781 C CA . LEU A 1 105 ? -3.031 -14.812 1.019 1.00 87.38 105 LEU A CA 1
ATOM 782 C C . LEU A 1 105 ? -4.343 -14.422 0.332 1.00 87.38 105 LEU A C 1
ATOM 784 O O . LEU A 1 105 ? -4.963 -13.437 0.732 1.00 87.38 105 LEU A O 1
ATOM 788 N N . LEU A 1 106 ? -4.778 -15.210 -0.655 1.00 84.44 106 LEU A N 1
ATOM 789 C CA . LEU A 1 106 ? -6.063 -15.019 -1.332 1.00 84.44 106 LEU A CA 1
ATOM 790 C C . LEU A 1 106 ? -7.239 -15.158 -0.358 1.00 84.44 106 LEU A C 1
ATOM 792 O O . LEU A 1 106 ? -8.127 -14.312 -0.362 1.00 84.44 106 LEU A O 1
ATOM 796 N N . ASP A 1 107 ? -7.202 -16.151 0.533 1.00 84.75 107 ASP A N 1
ATOM 797 C CA . ASP A 1 107 ? -8.228 -16.378 1.562 1.00 84.75 107 ASP A CA 1
ATOM 798 C C . ASP A 1 107 ? -8.332 -15.204 2.552 1.00 84.75 107 ASP A C 1
ATOM 800 O O . ASP A 1 107 ? -9.383 -14.964 3.140 1.00 84.75 107 ASP A O 1
ATOM 804 N N . ARG A 1 108 ? -7.246 -14.438 2.721 1.00 82.75 108 ARG A N 1
ATOM 805 C CA . ARG A 1 108 ? -7.208 -13.199 3.519 1.00 82.75 108 ARG A CA 1
ATOM 806 C C . ARG A 1 108 ? -7.622 -11.952 2.728 1.00 82.75 108 ARG A C 1
ATOM 808 O O . ARG A 1 108 ? -7.515 -10.843 3.245 1.00 82.75 108 ARG A O 1
ATOM 815 N N . GLY A 1 109 ? -8.057 -12.112 1.480 1.00 78.88 109 GLY A N 1
ATOM 816 C CA . GLY A 1 109 ? -8.492 -11.016 0.616 1.00 78.88 109 GLY A CA 1
ATOM 817 C C . GLY A 1 109 ? -7.354 -10.204 -0.006 1.00 78.88 109 GLY A C 1
ATOM 818 O O . GLY A 1 109 ? -7.617 -9.171 -0.617 1.00 78.88 109 GLY A O 1
ATOM 819 N N . TYR A 1 110 ? -6.092 -10.639 0.108 1.00 84.50 110 TYR A N 1
ATOM 820 C CA . TYR A 1 110 ? -4.992 -9.947 -0.564 1.00 84.50 110 TYR A CA 1
ATOM 821 C C . TYR A 1 110 ? -5.024 -10.198 -2.070 1.00 84.50 110 TYR A C 1
ATOM 823 O O . TYR A 1 110 ? -5.223 -11.319 -2.541 1.00 84.50 110 TYR A O 1
ATOM 831 N N . LYS A 1 111 ? -4.719 -9.156 -2.844 1.00 80.50 111 LYS A N 1
ATOM 832 C CA . LYS A 1 111 ? -4.495 -9.282 -4.287 1.00 80.50 111 LYS A CA 1
ATOM 833 C C . LYS A 1 111 ? -3.103 -9.867 -4.522 1.00 80.50 111 LYS A C 1
ATOM 835 O O . LYS A 1 111 ? -2.100 -9.181 -4.313 1.00 80.50 111 LYS A O 1
ATOM 840 N N . VAL A 1 112 ? -3.043 -11.125 -4.954 1.00 81.12 112 VAL A N 1
ATOM 841 C CA . VAL A 1 112 ? -1.785 -11.818 -5.265 1.00 81.12 112 VAL A CA 1
ATOM 842 C C . VAL A 1 112 ? -1.523 -11.787 -6.769 1.00 81.12 112 VAL A C 1
ATOM 844 O O . VAL A 1 112 ? -2.377 -12.148 -7.574 1.00 81.12 112 VAL A O 1
ATOM 847 N N . TYR A 1 113 ? -0.316 -11.380 -7.140 1.00 79.56 113 TYR A N 1
ATOM 848 C CA . TYR A 1 113 ? 0.154 -11.264 -8.511 1.00 79.56 113 TYR A CA 1
ATOM 849 C C . TYR A 1 113 ? 1.258 -12.292 -8.746 1.00 79.56 113 TYR A C 1
ATOM 851 O O . TYR A 1 113 ? 2.379 -12.109 -8.256 1.00 79.56 113 TYR A O 1
ATOM 859 N N . PRO A 1 114 ? 0.973 -13.373 -9.485 1.00 73.38 114 PRO A N 1
ATOM 860 C CA . PRO A 1 114 ? 2.013 -14.292 -9.896 1.00 73.38 114 PRO A CA 1
ATOM 861 C C . PRO A 1 114 ? 2.929 -13.608 -10.908 1.00 73.38 114 PRO A C 1
ATOM 863 O O . PRO A 1 114 ? 2.480 -13.021 -11.893 1.00 73.38 114 PRO A O 1
ATOM 866 N N . VAL A 1 115 ? 4.228 -13.690 -10.662 1.00 73.38 115 VAL A N 1
ATOM 867 C CA . VAL A 1 115 ? 5.260 -13.081 -11.491 1.00 73.38 115 VAL A CA 1
ATOM 868 C C . VAL A 1 115 ? 6.106 -14.185 -12.095 1.00 73.38 115 VAL A C 1
ATOM 870 O O . VAL A 1 115 ? 6.709 -14.979 -11.386 1.00 73.38 115 VAL A O 1
ATOM 873 N N . ASN A 1 116 ? 6.183 -14.235 -13.420 1.00 68.81 116 ASN A N 1
ATOM 874 C CA . ASN A 1 116 ? 7.120 -15.138 -14.073 1.00 68.81 116 ASN A CA 1
ATOM 875 C C . ASN A 1 116 ? 8.560 -14.657 -13.783 1.00 68.81 116 ASN A C 1
ATOM 877 O O . ASN A 1 116 ? 8.874 -13.506 -14.107 1.00 68.81 116 ASN A O 1
ATOM 881 N N . PRO A 1 117 ? 9.452 -15.507 -13.236 1.00 71.69 117 PRO A N 1
ATOM 882 C CA . PRO A 1 117 ? 10.833 -15.130 -12.927 1.00 71.69 117 PRO A CA 1
ATOM 883 C C . PRO A 1 117 ? 11.591 -14.500 -14.102 1.00 71.69 117 PRO A C 1
ATOM 885 O O . PRO A 1 117 ? 12.401 -13.595 -13.900 1.00 71.69 117 PRO A O 1
ATOM 888 N N . LYS A 1 118 ? 11.294 -14.932 -15.336 1.00 67.38 118 LYS A N 1
ATOM 889 C CA . LYS A 1 118 ? 11.903 -14.383 -16.559 1.00 67.38 118 LYS A CA 1
ATOM 890 C C . LYS A 1 118 ? 11.473 -12.942 -16.833 1.00 67.38 118 LYS A C 1
ATOM 892 O O . LYS A 1 118 ? 12.241 -12.152 -17.366 1.00 67.38 118 LYS A O 1
ATOM 897 N N . THR A 1 119 ? 10.253 -12.569 -16.451 1.00 61.50 119 THR A N 1
ATOM 898 C CA . THR A 1 119 ? 9.717 -11.216 -16.667 1.00 61.50 119 THR A CA 1
ATOM 899 C C . THR A 1 119 ? 10.407 -10.184 -15.775 1.00 61.50 119 THR A C 1
ATOM 901 O O . THR A 1 119 ? 10.530 -9.020 -16.152 1.00 61.50 119 THR A O 1
ATOM 904 N N . VAL A 1 120 ? 10.905 -10.605 -14.611 1.00 70.69 120 VAL A N 1
ATOM 905 C CA . VAL A 1 120 ? 11.614 -9.734 -13.662 1.00 70.69 120 VAL A CA 1
ATOM 906 C C . VAL A 1 120 ? 13.135 -9.807 -13.757 1.00 70.69 120 VAL A C 1
ATOM 908 O O . VAL A 1 120 ? 13.831 -9.029 -13.107 1.00 70.69 120 VAL A O 1
ATOM 911 N N . GLU A 1 121 ? 13.672 -10.681 -14.601 1.00 67.25 121 GLU A N 1
ATOM 912 C CA . GLU A 1 121 ? 15.109 -10.823 -14.842 1.00 67.25 121 GLU A CA 1
ATOM 913 C C . GLU A 1 121 ? 15.775 -9.504 -15.295 1.00 67.25 121 GLU A C 1
ATOM 915 O O . GLU A 1 121 ? 16.751 -9.097 -14.658 1.00 67.25 121 GLU A O 1
ATOM 920 N N . PRO A 1 122 ? 15.198 -8.713 -16.228 1.00 63.16 122 PRO A N 1
ATOM 921 C CA . PRO A 1 122 ? 15.758 -7.405 -16.585 1.00 63.16 122 PRO A CA 1
ATOM 922 C C . PRO A 1 122 ? 15.804 -6.416 -15.406 1.00 63.16 122 PRO A C 1
ATOM 924 O O . PRO A 1 122 ? 16.721 -5.597 -15.302 1.00 63.16 122 PRO A O 1
ATOM 927 N N . PHE A 1 123 ? 14.829 -6.497 -14.492 1.00 66.62 123 PHE A N 1
ATOM 928 C CA . PHE A 1 123 ? 14.760 -5.670 -13.283 1.00 66.62 123 PHE A CA 1
ATOM 929 C C . PHE A 1 123 ? 15.775 -6.123 -12.222 1.00 66.62 123 PHE A C 1
ATOM 931 O O . PHE A 1 123 ? 16.361 -5.286 -11.531 1.00 66.62 123 PHE A O 1
ATOM 938 N N . ARG A 1 124 ? 16.023 -7.435 -12.107 1.00 68.50 124 ARG A N 1
ATOM 939 C CA . ARG A 1 124 ? 17.072 -8.001 -11.241 1.00 68.50 124 ARG A CA 1
ATOM 940 C C . ARG A 1 124 ? 18.438 -7.523 -11.664 1.00 68.50 124 ARG A C 1
ATOM 942 O O . ARG A 1 124 ? 19.172 -6.968 -10.847 1.00 68.50 124 ARG A O 1
ATOM 949 N N . GLU A 1 125 ? 18.742 -7.680 -12.947 1.00 64.00 125 GLU A N 1
ATOM 950 C CA . GLU A 1 125 ? 19.987 -7.176 -13.491 1.00 64.00 125 GLU A CA 1
ATOM 951 C C . GLU A 1 125 ? 20.080 -5.665 -13.237 1.00 64.00 125 GLU A C 1
ATOM 953 O O . GLU A 1 125 ? 21.149 -5.183 -12.864 1.00 64.00 125 GLU A O 1
ATOM 958 N N . ALA A 1 126 ? 18.967 -4.917 -13.367 1.00 60.53 126 ALA A N 1
ATOM 959 C CA . ALA A 1 126 ? 18.889 -3.473 -13.108 1.00 60.53 126 ALA A CA 1
ATOM 960 C C . ALA A 1 126 ? 19.291 -3.034 -11.711 1.00 60.53 126 ALA A C 1
ATOM 962 O O . ALA A 1 126 ? 19.922 -1.982 -11.568 1.00 60.53 126 ALA A O 1
ATOM 963 N N . LEU A 1 127 ? 18.970 -3.838 -10.709 1.00 62.22 127 LEU A N 1
ATOM 964 C CA . LEU A 1 127 ? 19.250 -3.538 -9.314 1.00 62.22 127 LEU A CA 1
ATOM 965 C C . LEU A 1 127 ? 20.545 -4.187 -8.807 1.00 62.22 127 LEU A C 1
ATOM 967 O O . LEU A 1 127 ? 21.069 -3.741 -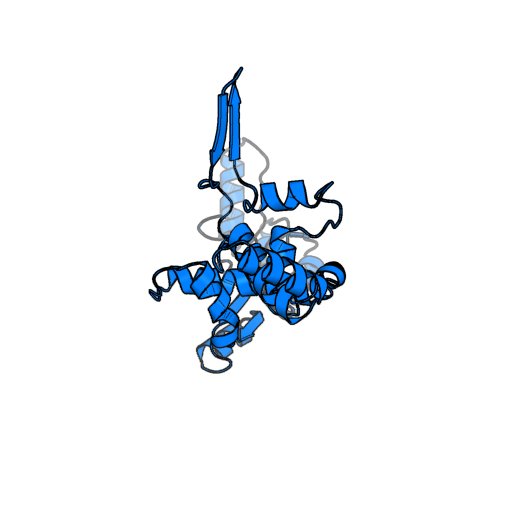7.786 1.00 62.22 127 LEU A O 1
ATOM 971 N N . SER A 1 128 ? 21.089 -5.181 -9.518 1.00 60.38 128 SER A N 1
ATOM 972 C CA . SER A 1 128 ? 22.315 -5.892 -9.147 1.00 60.38 128 SER A CA 1
ATOM 973 C C . SER A 1 128 ? 23.211 -6.153 -10.358 1.00 60.38 128 SER A C 1
ATOM 975 O O . SER A 1 128 ? 22.955 -7.044 -11.162 1.00 60.38 128 SER A O 1
ATOM 977 N N . ALA A 1 129 ? 24.316 -5.408 -10.462 1.00 53.28 129 ALA A N 1
ATOM 978 C CA . ALA A 1 129 ? 25.331 -5.620 -11.500 1.00 53.28 129 ALA A CA 1
ATOM 979 C C . ALA A 1 129 ? 26.176 -6.894 -11.281 1.00 53.28 129 ALA A C 1
ATOM 981 O O . ALA A 1 129 ? 26.855 -7.336 -12.199 1.00 53.28 129 ALA A O 1
ATOM 982 N N . ALA A 1 130 ? 26.147 -7.467 -10.072 1.00 53.97 130 ALA A N 1
ATOM 983 C CA . ALA A 1 130 ? 26.985 -8.598 -9.668 1.00 53.97 130 ALA A CA 1
ATOM 984 C C . ALA A 1 130 ? 26.262 -9.959 -9.721 1.00 53.97 130 ALA A C 1
ATOM 986 O O . ALA A 1 130 ? 26.842 -10.971 -9.346 1.00 53.97 130 ALA A O 1
ATOM 987 N N . GLY A 1 131 ? 24.985 -10.004 -10.121 1.00 51.88 131 GLY A N 1
ATOM 988 C CA . GLY A 1 131 ? 24.224 -11.258 -10.231 1.00 51.88 131 GLY A CA 1
ATOM 989 C C . GLY A 1 131 ? 23.923 -11.971 -8.902 1.00 51.88 131 GLY A C 1
ATOM 990 O O . GLY A 1 131 ? 23.288 -13.024 -8.906 1.00 51.88 131 GLY A O 1
ATOM 991 N N . HIS A 1 132 ? 24.331 -11.418 -7.754 1.00 54.03 132 HIS A N 1
ATOM 992 C CA . HIS A 1 132 ? 24.025 -12.009 -6.453 1.00 54.03 132 HIS A CA 1
ATOM 993 C C . HIS A 1 132 ? 22.523 -11.931 -6.160 1.00 54.03 132 HIS A C 1
ATOM 995 O O . HIS A 1 132 ? 21.950 -10.840 -6.075 1.00 54.03 132 HIS A O 1
ATOM 1001 N N . LYS A 1 133 ? 21.911 -13.106 -5.985 1.00 61.00 133 LYS A N 1
ATOM 1002 C CA . LYS A 1 133 ? 20.538 -13.266 -5.504 1.00 61.00 133 LYS A CA 1
ATOM 1003 C C . LYS A 1 133 ? 20.501 -12.961 -4.008 1.00 61.00 133 LYS A C 1
ATOM 1005 O O . LYS A 1 133 ? 21.326 -13.459 -3.246 1.00 61.00 133 LYS A O 1
ATOM 1010 N N . SER A 1 134 ? 19.578 -12.102 -3.600 1.00 72.75 134 SER A N 1
ATOM 1011 C CA . SER A 1 134 ? 19.360 -11.746 -2.201 1.00 72.75 134 SER A CA 1
ATOM 1012 C C . SER A 1 134 ? 17.907 -11.350 -2.031 1.00 72.75 134 SER A C 1
ATOM 1014 O O . SER A 1 134 ? 17.413 -10.522 -2.798 1.00 72.75 134 SER A O 1
ATOM 1016 N N . ASP A 1 135 ? 17.275 -11.817 -0.956 1.00 74.81 135 ASP A N 1
ATOM 1017 C CA . ASP A 1 135 ? 15.878 -11.508 -0.629 1.00 74.81 135 ASP A CA 1
ATOM 1018 C C . ASP A 1 135 ? 15.585 -10.000 -0.626 1.00 74.81 135 ASP A C 1
ATOM 1020 O O . ASP A 1 135 ? 14.508 -9.550 -1.016 1.00 74.81 135 ASP A O 1
ATOM 1024 N N . LYS A 1 136 ? 16.565 -9.169 -0.236 1.00 71.62 136 LYS A N 1
ATOM 1025 C CA . LYS A 1 136 ? 16.420 -7.703 -0.253 1.00 71.62 136 LYS A CA 1
ATOM 1026 C C . LYS A 1 136 ? 16.310 -7.140 -1.669 1.00 71.62 136 LYS A C 1
ATOM 1028 O O . LYS A 1 136 ? 15.618 -6.135 -1.853 1.00 71.62 136 LYS A O 1
ATOM 1033 N N . ILE A 1 137 ? 17.022 -7.734 -2.625 1.00 70.19 137 ILE A N 1
ATOM 1034 C CA . ILE A 1 137 ? 16.999 -7.354 -4.040 1.00 70.19 137 ILE A CA 1
ATOM 1035 C C . ILE A 1 137 ? 15.726 -7.905 -4.676 1.00 70.19 137 ILE A C 1
ATOM 1037 O O . ILE A 1 137 ? 14.995 -7.125 -5.278 1.00 70.19 137 ILE A O 1
ATOM 1041 N N . ASP A 1 138 ? 15.401 -9.180 -4.456 1.00 72.44 138 ASP A N 1
ATOM 1042 C CA . ASP A 1 138 ? 14.195 -9.812 -5.005 1.00 72.44 138 ASP A CA 1
ATOM 1043 C C . ASP A 1 138 ? 12.916 -9.106 -4.535 1.00 72.44 138 ASP A C 1
ATOM 1045 O O . ASP A 1 138 ? 12.065 -8.756 -5.351 1.00 72.44 138 ASP A O 1
ATOM 1049 N N . ARG A 1 139 ? 12.829 -8.734 -3.250 1.00 75.50 139 ARG A N 1
ATOM 1050 C CA . ARG A 1 139 ? 11.729 -7.900 -2.739 1.00 75.50 139 ARG A CA 1
ATOM 1051 C C . ARG A 1 139 ? 11.614 -6.571 -3.487 1.00 75.50 139 ARG A C 1
ATOM 1053 O O . ARG A 1 139 ? 10.511 -6.152 -3.814 1.00 75.50 139 ARG A O 1
ATOM 1060 N N . LYS A 1 140 ? 12.733 -5.877 -3.731 1.00 73.62 140 LYS A N 1
ATOM 1061 C CA . LYS A 1 140 ? 12.723 -4.584 -4.440 1.00 73.62 140 LYS A CA 1
ATOM 1062 C C . LYS A 1 140 ? 12.316 -4.750 -5.898 1.00 73.62 140 LYS A C 1
ATOM 1064 O O . LYS A 1 140 ? 11.560 -3.925 -6.396 1.00 73.62 140 LYS A O 1
ATOM 1069 N N . VAL A 1 141 ? 12.791 -5.806 -6.550 1.00 75.50 141 VAL A N 1
ATOM 1070 C CA . VAL A 1 141 ? 12.433 -6.155 -7.924 1.00 75.50 141 VAL A CA 1
ATOM 1071 C C . VAL A 1 141 ? 10.933 -6.403 -8.040 1.00 75.50 141 VAL A C 1
ATOM 1073 O O . VAL A 1 141 ? 10.287 -5.772 -8.867 1.00 75.50 141 VAL A O 1
ATOM 1076 N N . LEU A 1 142 ? 10.371 -7.263 -7.187 1.00 77.19 142 LEU A N 1
ATOM 1077 C CA . LEU A 1 142 ? 8.947 -7.599 -7.208 1.00 77.19 142 LEU A CA 1
ATOM 1078 C C . LEU A 1 142 ? 8.070 -6.406 -6.808 1.00 77.19 142 LEU A C 1
ATOM 1080 O O . LEU A 1 142 ? 7.037 -6.174 -7.427 1.00 77.19 142 LEU A O 1
ATOM 1084 N N . ALA A 1 143 ? 8.498 -5.604 -5.829 1.00 73.94 143 ALA A N 1
ATOM 1085 C CA . ALA A 1 143 ? 7.790 -4.384 -5.446 1.00 73.94 143 ALA A CA 1
ATOM 1086 C C . ALA A 1 143 ? 7.802 -3.338 -6.570 1.00 73.94 143 ALA A C 1
ATOM 1088 O O . ALA A 1 143 ? 6.772 -2.731 -6.850 1.00 73.94 143 ALA A O 1
ATOM 1089 N N . MET A 1 144 ? 8.940 -3.148 -7.247 1.00 69.25 144 MET A N 1
ATOM 1090 C CA . MET A 1 144 ? 9.010 -2.288 -8.427 1.00 69.25 144 MET A CA 1
ATOM 1091 C C . MET A 1 144 ? 8.159 -2.854 -9.556 1.00 69.25 144 MET A C 1
ATOM 1093 O O . MET A 1 144 ? 7.387 -2.107 -10.141 1.00 69.25 144 MET A O 1
ATOM 1097 N N . PHE A 1 145 ? 8.218 -4.156 -9.826 1.00 71.75 145 PHE A N 1
ATOM 1098 C CA . PHE A 1 145 ? 7.351 -4.793 -10.808 1.00 71.75 145 PHE A CA 1
ATOM 1099 C C . PHE A 1 145 ? 5.874 -4.519 -10.499 1.00 71.75 145 PHE A C 1
ATOM 1101 O O . PHE A 1 145 ? 5.177 -4.003 -11.357 1.00 71.75 145 PHE A O 1
ATOM 1108 N N . LEU A 1 146 ? 5.399 -4.724 -9.270 1.00 71.00 146 LEU A N 1
ATOM 1109 C CA . LEU A 1 146 ? 4.019 -4.386 -8.896 1.00 71.00 146 LEU A CA 1
ATOM 1110 C C . LEU A 1 146 ? 3.674 -2.914 -9.088 1.00 71.00 146 LEU A C 1
ATOM 1112 O O . LEU A 1 146 ? 2.661 -2.594 -9.709 1.00 71.00 146 LEU A O 1
ATOM 1116 N N . ALA A 1 147 ? 4.503 -2.031 -8.531 1.00 66.12 147 ALA A N 1
ATOM 1117 C CA . ALA A 1 147 ? 4.255 -0.596 -8.536 1.00 66.12 147 ALA A CA 1
ATOM 1118 C C . ALA A 1 147 ? 4.203 -0.037 -9.958 1.00 66.12 147 ALA A C 1
ATOM 1120 O O . ALA A 1 147 ? 3.470 0.907 -10.219 1.00 66.12 147 ALA A O 1
ATOM 1121 N N . THR A 1 148 ? 4.968 -0.642 -10.861 1.00 61.28 148 THR A N 1
ATOM 1122 C CA . THR A 1 148 ? 5.124 -0.166 -12.226 1.00 61.28 148 THR A CA 1
ATOM 1123 C C . THR A 1 148 ? 4.157 -0.907 -13.157 1.00 61.28 148 THR A C 1
ATOM 1125 O O . THR A 1 148 ? 3.282 -0.314 -13.766 1.00 61.28 148 THR A O 1
ATOM 1128 N N . PHE A 1 149 ? 4.218 -2.236 -13.222 1.00 58.47 149 PHE A N 1
ATOM 1129 C CA . PHE A 1 149 ? 3.457 -3.043 -14.180 1.00 58.47 149 PHE A CA 1
ATOM 1130 C C . PHE A 1 149 ? 1.953 -3.117 -13.882 1.00 58.47 149 PHE A C 1
ATOM 1132 O O . PHE A 1 149 ? 1.157 -3.133 -14.816 1.00 58.47 149 PHE A O 1
ATOM 1139 N N . HIS A 1 150 ? 1.532 -3.170 -12.612 1.00 58.22 150 HIS A N 1
ATOM 1140 C CA . HIS A 1 150 ? 0.108 -3.333 -12.290 1.00 58.22 150 HIS A CA 1
ATOM 1141 C C . HIS A 1 150 ? -0.659 -2.005 -12.249 1.00 58.22 150 HIS A C 1
ATOM 1143 O O . HIS A 1 150 ? -1.824 -1.970 -12.644 1.00 58.22 150 HIS A O 1
ATOM 1149 N N . GLN A 1 151 ? -0.029 -0.913 -11.795 1.00 52.53 151 GLN A N 1
ATOM 1150 C CA . GLN A 1 151 ? -0.656 0.408 -11.903 1.00 52.53 151 GLN A CA 1
ATOM 1151 C C . GLN A 1 151 ? -0.695 0.8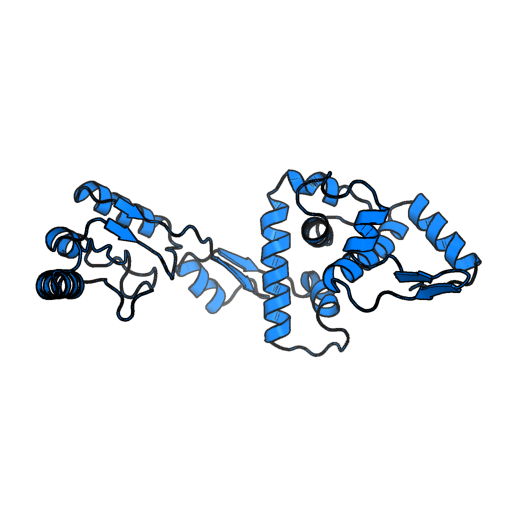53 -13.364 1.00 52.53 151 GLN A C 1
ATOM 1153 O O . GLN A 1 151 ? -1.756 1.240 -13.840 1.00 52.53 151 GLN A O 1
ATOM 1158 N N . ASP A 1 152 ? 0.401 0.702 -14.110 1.00 49.06 152 ASP A N 1
ATOM 1159 C CA . ASP A 1 152 ? 0.479 1.284 -15.447 1.00 49.06 152 ASP A CA 1
ATOM 1160 C C . ASP A 1 152 ? -0.339 0.499 -16.481 1.00 49.06 152 ASP A C 1
ATOM 1162 O O . ASP A 1 152 ? -0.936 1.124 -17.353 1.00 49.06 152 ASP A O 1
ATOM 1166 N N . ASN A 1 153 ? -0.485 -0.835 -16.368 1.00 48.16 153 ASN A N 1
ATOM 1167 C CA . ASN A 1 153 ? -1.326 -1.655 -17.273 1.00 48.16 153 ASN A CA 1
ATOM 1168 C C . ASN A 1 153 ? -2.828 -1.373 -17.224 1.00 48.16 153 ASN A C 1
ATOM 1170 O O . ASN A 1 153 ? -3.564 -1.900 -18.054 1.00 48.16 153 ASN A O 1
ATOM 1174 N N . LYS A 1 154 ? -3.283 -0.520 -16.305 1.00 53.19 154 LYS A N 1
ATOM 1175 C CA . LYS A 1 154 ? -4.669 -0.041 -16.252 1.00 53.19 154 LYS A CA 1
ATOM 1176 C C . LYS A 1 154 ? -4.795 1.468 -16.463 1.00 53.19 154 LYS A C 1
ATOM 1178 O O . LYS A 1 154 ? -5.908 1.977 -16.390 1.00 53.19 154 LYS A O 1
ATOM 1183 N N . LEU A 1 155 ? -3.687 2.173 -16.700 1.00 54.62 155 LEU A N 1
ATOM 1184 C CA . LEU A 1 155 ? -3.666 3.616 -16.916 1.00 54.62 155 LEU A CA 1
ATOM 1185 C C . LEU A 1 155 ? -3.636 3.905 -18.425 1.00 54.62 155 LEU A C 1
ATOM 1187 O O . LEU A 1 155 ? -2.621 3.612 -19.068 1.00 54.62 155 LEU A O 1
ATOM 1191 N N . PRO A 1 156 ? -4.707 4.487 -19.000 1.00 61.12 156 PRO A N 1
ATOM 1192 C CA . PRO A 1 156 ? -4.695 4.985 -20.379 1.00 61.12 156 PRO A CA 1
ATOM 1193 C C . PRO A 1 156 ? -3.538 5.966 -20.628 1.00 61.12 156 PRO A C 1
ATOM 1195 O O . PRO A 1 156 ? -2.971 6.045 -21.714 1.00 61.12 156 PRO A O 1
ATOM 1198 N N . GLU A 1 157 ? -3.100 6.682 -19.588 1.00 63.50 157 GLU A N 1
ATOM 1199 C CA . GLU A 1 157 ? -1.979 7.619 -19.644 1.00 63.50 157 GLU A CA 1
ATOM 1200 C C . GLU A 1 157 ? -0.622 6.937 -19.871 1.00 63.50 157 GLU A C 1
ATOM 1202 O O . GLU A 1 157 ? 0.371 7.632 -20.071 1.00 63.50 157 GLU A O 1
ATOM 1207 N N . ALA A 1 158 ? -0.543 5.604 -19.842 1.00 66.31 158 ALA A N 1
ATOM 1208 C CA . ALA A 1 158 ? 0.664 4.849 -20.173 1.00 66.31 158 ALA A CA 1
ATOM 1209 C C . ALA A 1 158 ? 0.741 4.455 -21.662 1.00 66.31 158 ALA A C 1
ATOM 1211 O O . ALA A 1 158 ? 1.806 4.037 -22.124 1.00 66.31 158 ALA A O 1
ATOM 1212 N N . ASP A 1 159 ? -0.338 4.622 -22.436 1.00 77.00 159 ASP A N 1
ATOM 1213 C CA . ASP A 1 159 ? -0.423 4.141 -23.824 1.00 77.00 159 ASP A CA 1
ATOM 1214 C C . ASP A 1 159 ? 0.583 4.821 -24.750 1.00 77.00 159 ASP A C 1
ATOM 1216 O O . ASP A 1 159 ? 1.202 4.174 -25.596 1.00 77.00 159 ASP A O 1
ATOM 1220 N N . TRP A 1 160 ? 0.842 6.110 -24.537 1.00 80.62 160 TRP A N 1
ATOM 1221 C CA . TRP A 1 160 ? 1.869 6.815 -25.299 1.00 80.62 160 TRP A CA 1
ATOM 1222 C C . TRP A 1 160 ? 3.269 6.250 -25.025 1.00 80.62 160 TRP A C 1
ATOM 1224 O O . TRP A 1 160 ? 4.068 6.156 -25.953 1.00 80.62 160 TRP A O 1
ATOM 1234 N N . VAL A 1 161 ? 3.566 5.810 -23.795 1.00 81.69 161 VAL A N 1
ATOM 1235 C CA . VAL A 1 161 ? 4.856 5.181 -23.472 1.00 81.69 161 VAL A CA 1
ATOM 1236 C C . VAL A 1 161 ? 4.939 3.786 -24.083 1.00 81.69 161 VAL A C 1
ATOM 1238 O O . VAL A 1 161 ? 5.984 3.430 -24.619 1.00 81.69 161 VAL A O 1
ATOM 1241 N N . ARG A 1 162 ? 3.844 3.013 -24.068 1.00 81.50 162 ARG A N 1
ATOM 1242 C CA . ARG A 1 162 ? 3.766 1.704 -24.746 1.00 81.50 162 ARG A CA 1
ATOM 1243 C C . ARG A 1 162 ? 3.979 1.811 -26.245 1.00 81.50 162 ARG A C 1
ATOM 1245 O O . ARG A 1 162 ? 4.643 0.956 -26.823 1.00 81.50 162 ARG A O 1
ATOM 1252 N N . SER A 1 163 ? 3.443 2.871 -26.850 1.00 86.00 163 SER A N 1
ATOM 1253 C CA . SER A 1 163 ? 3.574 3.134 -28.283 1.00 86.00 163 SER A CA 1
ATOM 1254 C C . SER A 1 163 ? 5.010 3.449 -28.716 1.00 86.00 163 SER A C 1
ATOM 1256 O O . SER A 1 163 ? 5.313 3.418 -29.908 1.00 86.00 163 SER A O 1
ATOM 1258 N N . LEU A 1 164 ? 5.916 3.734 -27.770 1.00 87.19 164 LEU A N 1
ATOM 1259 C CA . LEU A 1 164 ? 7.311 3.998 -28.093 1.00 87.19 164 LEU A CA 1
ATOM 1260 C C . LEU A 1 164 ? 8.003 2.727 -28.627 1.00 87.19 164 LEU A C 1
ATOM 1262 O O . LEU A 1 164 ? 7.892 1.658 -28.017 1.00 87.19 164 LEU A O 1
ATOM 1266 N N . PRO A 1 165 ? 8.798 2.826 -29.710 1.00 86.94 165 PRO A N 1
ATOM 1267 C CA . PRO A 1 165 ? 9.473 1.671 -30.300 1.00 86.94 165 PRO A CA 1
ATOM 1268 C C . PRO A 1 165 ? 10.388 0.970 -29.294 1.00 86.94 165 PRO A C 1
ATOM 1270 O O . PRO A 1 165 ? 11.324 1.575 -28.773 1.00 86.94 165 PRO A O 1
ATOM 1273 N N . GLY A 1 166 ? 10.156 -0.314 -29.031 1.00 81.31 166 GLY A N 1
ATOM 1274 C CA . GLY A 1 166 ? 10.944 -1.100 -28.080 1.00 81.31 166 GLY A CA 1
ATOM 1275 C C . GLY A 1 166 ? 10.556 -0.937 -26.608 1.00 81.31 166 GLY A C 1
ATOM 1276 O O . GLY A 1 166 ? 11.164 -1.602 -25.771 1.00 81.31 166 GLY A O 1
ATOM 1277 N N . ALA A 1 167 ? 9.560 -0.106 -26.277 1.00 82.12 167 ALA A N 1
ATOM 1278 C CA . ALA A 1 167 ? 9.027 -0.028 -24.919 1.00 82.12 167 ALA A CA 1
ATOM 1279 C C . ALA A 1 167 ? 8.139 -1.245 -24.608 1.00 82.12 167 ALA A C 1
ATOM 1281 O O . ALA A 1 167 ? 8.454 -2.025 -23.705 1.00 82.12 167 ALA A O 1
ATOM 1282 N N . GLY A 1 168 ? 7.065 -1.433 -25.388 1.00 75.12 168 GLY A N 1
ATOM 1283 C CA . GLY A 1 168 ? 6.099 -2.524 -25.209 1.00 75.12 168 GLY A CA 1
ATOM 1284 C C . GLY A 1 168 ? 5.579 -2.637 -23.770 1.00 75.12 168 GLY A C 1
ATOM 1285 O O . GLY A 1 168 ? 5.760 -1.732 -22.960 1.00 75.12 168 GLY A O 1
ATOM 1286 N N . ASP A 1 169 ? 4.987 -3.772 -23.408 1.00 66.25 169 ASP A N 1
ATOM 1287 C CA . ASP A 1 169 ? 4.445 -3.933 -22.051 1.00 66.25 169 ASP A CA 1
ATOM 1288 C C . ASP A 1 169 ? 5.537 -4.055 -20.985 1.00 66.25 169 ASP A C 1
ATOM 1290 O O . ASP A 1 169 ? 5.321 -3.699 -19.834 1.00 66.25 169 ASP A O 1
ATOM 1294 N N . VAL A 1 170 ? 6.732 -4.524 -21.362 1.00 65.00 170 VAL A N 1
ATOM 1295 C CA . VAL A 1 170 ? 7.810 -4.833 -20.411 1.00 65.00 170 VAL A CA 1
ATOM 1296 C C . VAL A 1 170 ? 8.548 -3.590 -19.926 1.00 65.00 170 VAL A C 1
ATOM 1298 O O . VAL A 1 170 ? 8.818 -3.447 -18.731 1.00 65.00 170 VAL A O 1
ATOM 1301 N N . LEU A 1 171 ? 8.901 -2.687 -20.838 1.00 72.69 171 LEU A N 1
ATOM 1302 C CA . LEU A 1 171 ? 9.729 -1.531 -20.515 1.00 72.69 171 LEU A CA 1
ATOM 1303 C C . LEU A 1 171 ? 8.905 -0.252 -20.342 1.00 72.69 171 LEU A C 1
ATOM 1305 O O . LEU A 1 171 ? 9.353 0.642 -19.619 1.00 72.69 171 LEU A O 1
ATOM 1309 N N . ALA A 1 172 ? 7.703 -0.171 -20.930 1.00 76.12 172 ALA A N 1
ATOM 1310 C CA . ALA A 1 172 ? 6.843 1.003 -20.792 1.00 76.12 172 ALA A CA 1
ATOM 1311 C C . ALA A 1 172 ? 6.547 1.389 -19.341 1.00 76.12 172 ALA A C 1
ATOM 1313 O O . ALA A 1 172 ? 6.657 2.576 -19.043 1.00 76.12 172 ALA A O 1
ATOM 1314 N N . PRO A 1 173 ? 6.289 0.454 -18.408 1.00 68.94 173 PRO A N 1
ATOM 1315 C CA . PRO A 1 173 ? 6.094 0.827 -17.018 1.00 68.94 173 PRO A CA 1
ATOM 1316 C C . PRO A 1 173 ? 7.342 1.523 -16.454 1.00 68.94 173 PRO A C 1
ATOM 1318 O O . PRO A 1 173 ? 7.283 2.616 -15.892 1.00 68.94 173 PRO A O 1
ATOM 1321 N N . SER A 1 174 ? 8.525 0.928 -16.651 1.00 72.62 174 SER A N 1
ATOM 1322 C CA . SER A 1 174 ? 9.773 1.503 -16.127 1.00 72.62 174 SER A CA 1
ATOM 1323 C C . SER A 1 174 ? 10.036 2.888 -16.713 1.00 72.62 174 SER A C 1
ATOM 1325 O O . SER A 1 174 ? 10.507 3.782 -16.008 1.00 72.62 174 SER A O 1
ATOM 1327 N N . LEU A 1 175 ? 9.720 3.077 -17.996 1.00 78.00 175 LEU A N 1
ATOM 1328 C CA . LEU A 1 175 ? 9.800 4.366 -18.671 1.00 78.00 175 LEU A CA 1
ATOM 1329 C C . LEU A 1 175 ? 8.786 5.362 -18.113 1.00 78.00 175 LEU A C 1
ATOM 1331 O O . LEU A 1 175 ? 9.178 6.496 -17.860 1.00 78.00 175 LEU A O 1
ATOM 1335 N N . LEU A 1 176 ? 7.541 4.958 -17.849 1.00 78.19 176 LEU A N 1
ATOM 1336 C CA . LEU A 1 176 ? 6.520 5.820 -17.257 1.00 78.19 176 LEU A CA 1
ATOM 1337 C C . LEU A 1 176 ? 6.897 6.242 -15.835 1.00 78.19 176 LEU A C 1
ATOM 1339 O O . LEU A 1 176 ? 6.758 7.413 -15.496 1.00 78.19 176 LEU A O 1
ATOM 1343 N N . ALA A 1 177 ? 7.471 5.353 -15.024 1.00 73.81 177 ALA A N 1
ATOM 1344 C CA . ALA A 1 177 ? 7.999 5.723 -13.710 1.00 73.81 177 ALA A CA 1
ATOM 1345 C C . ALA A 1 177 ? 9.129 6.765 -13.809 1.00 73.81 177 ALA A C 1
ATOM 1347 O O . ALA A 1 177 ? 9.247 7.653 -12.961 1.00 73.81 177 ALA A O 1
ATOM 1348 N N . CYS A 1 178 ? 9.955 6.688 -14.857 1.00 78.50 178 CYS A N 1
ATOM 1349 C CA . CYS A 1 178 ? 11.040 7.643 -15.083 1.00 78.50 178 CYS A CA 1
ATOM 1350 C C . CYS A 1 178 ? 10.536 8.981 -15.638 1.00 78.50 178 CYS A C 1
ATOM 1352 O O . CYS A 1 178 ? 10.928 10.046 -15.153 1.00 78.50 178 CYS A O 1
ATOM 1354 N N . LEU A 1 179 ? 9.676 8.922 -16.654 1.00 80.25 179 LEU A N 1
ATOM 1355 C CA . LEU A 1 179 ? 9.137 10.066 -17.383 1.00 80.25 179 LEU A CA 1
ATOM 1356 C C . LEU A 1 179 ? 8.054 10.787 -16.577 1.00 80.25 179 LEU A C 1
ATOM 1358 O O . LEU A 1 179 ? 7.967 12.008 -16.611 1.00 80.25 179 LEU A O 1
ATOM 1362 N N . GLY A 1 180 ? 7.322 10.063 -15.740 1.00 75.56 180 GLY A N 1
ATOM 1363 C CA . GLY A 1 180 ? 6.113 10.527 -15.077 1.00 75.56 180 GLY A CA 1
ATOM 1364 C C . GLY A 1 180 ? 4.891 10.454 -15.996 1.00 75.56 180 GLY A C 1
ATOM 1365 O O . GLY A 1 180 ? 5.004 10.309 -17.210 1.00 75.56 180 GLY A O 1
ATOM 1366 N N . ARG A 1 181 ? 3.705 10.590 -15.394 1.00 72.06 181 ARG A N 1
ATOM 1367 C CA . ARG A 1 181 ? 2.413 10.541 -16.105 1.00 72.06 181 ARG A CA 1
ATOM 1368 C C . ARG A 1 181 ? 2.171 11.752 -17.013 1.00 72.06 181 ARG A C 1
ATOM 1370 O O . ARG A 1 181 ? 1.427 11.661 -17.978 1.00 72.06 181 ARG A O 1
ATOM 1377 N N . ASN A 1 182 ? 2.799 12.888 -16.708 1.00 77.25 182 ASN A N 1
ATOM 1378 C CA . ASN A 1 182 ? 2.683 14.101 -17.510 1.00 77.25 182 ASN A CA 1
ATOM 1379 C C . ASN A 1 182 ? 3.675 14.068 -18.686 1.00 77.25 182 ASN A C 1
ATOM 1381 O O . ASN A 1 182 ? 4.880 14.212 -18.477 1.00 77.25 182 ASN A O 1
ATOM 1385 N N . GLN A 1 183 ? 3.164 13.956 -19.915 1.00 77.00 183 GLN A N 1
ATOM 1386 C CA . GLN A 1 183 ? 3.962 14.011 -21.150 1.00 77.00 183 GLN A CA 1
ATOM 1387 C C . GLN A 1 183 ? 4.763 15.313 -21.292 1.00 77.00 183 GLN A C 1
ATOM 1389 O O . GLN A 1 183 ? 5.847 15.314 -21.868 1.00 77.00 183 GLN A O 1
ATOM 1394 N N . GLN A 1 184 ? 4.262 16.413 -20.726 1.00 83.56 184 GLN A N 1
ATOM 1395 C CA . GLN A 1 184 ? 4.900 17.730 -20.757 1.00 83.56 184 GLN A CA 1
ATOM 1396 C C . GLN A 1 184 ? 5.815 17.987 -19.552 1.00 83.56 184 GLN A C 1
ATOM 1398 O O . GLN A 1 184 ? 6.259 19.114 -19.344 1.00 83.56 184 GLN A O 1
ATOM 1403 N N . ARG A 1 185 ? 6.119 16.969 -18.731 1.00 83.50 185 ARG A N 1
ATOM 1404 C CA . ARG A 1 185 ? 7.008 17.136 -17.568 1.00 83.50 185 ARG A CA 1
ATOM 1405 C C . ARG A 1 185 ? 8.376 17.703 -17.956 1.00 83.50 185 ARG A C 1
ATOM 1407 O O . ARG A 1 185 ? 8.970 18.444 -17.177 1.00 83.50 185 ARG A O 1
ATOM 1414 N N . PHE A 1 186 ? 8.886 17.322 -19.124 1.00 87.69 186 PHE A N 1
ATOM 1415 C CA . PHE A 1 186 ? 10.144 17.828 -19.661 1.00 87.69 186 PHE A CA 1
ATOM 1416 C C . PHE A 1 186 ? 9.857 18.719 -20.862 1.00 87.69 186 PHE A C 1
ATOM 1418 O O . PHE A 1 186 ? 9.161 18.300 -21.783 1.00 87.69 186 PHE A O 1
ATOM 1425 N N . ALA A 1 187 ? 10.433 19.922 -20.868 1.00 88.50 187 ALA A N 1
ATOM 1426 C CA . ALA A 1 187 ? 10.310 20.840 -21.996 1.00 88.50 187 ALA A CA 1
ATOM 1427 C C . ALA A 1 187 ? 11.021 20.292 -23.243 1.00 88.50 187 ALA A C 1
ATOM 1429 O O . ALA A 1 187 ? 10.548 20.472 -24.362 1.00 88.50 187 ALA A O 1
ATOM 1430 N N . THR A 1 188 ? 12.150 19.599 -23.054 1.00 89.50 188 THR A N 1
ATOM 1431 C CA . THR A 1 188 ? 12.928 19.018 -24.151 1.00 89.50 188 THR A CA 1
ATOM 1432 C C . THR A 1 188 ? 13.434 17.606 -23.846 1.00 89.50 188 THR A C 1
ATOM 1434 O O . THR A 1 188 ? 13.614 17.199 -22.695 1.00 89.50 188 THR A O 1
ATOM 1437 N N . ALA A 1 189 ? 13.771 16.857 -24.902 1.00 86.50 189 ALA A N 1
ATOM 1438 C CA . ALA A 1 189 ? 14.448 15.566 -24.770 1.00 86.50 189 ALA A CA 1
ATOM 1439 C C . ALA A 1 189 ? 15.826 15.688 -24.086 1.00 86.50 189 ALA A C 1
ATOM 1441 O O . ALA A 1 189 ? 16.291 14.740 -23.450 1.00 86.50 189 ALA A O 1
ATOM 1442 N N . ALA A 1 190 ? 16.486 16.847 -24.191 1.00 87.06 190 ALA A N 1
ATOM 1443 C CA . ALA A 1 190 ? 17.743 17.109 -23.497 1.00 87.06 190 ALA A CA 1
ATOM 1444 C C . ALA A 1 190 ? 17.542 17.161 -21.974 1.00 87.06 190 ALA A C 1
ATOM 1446 O O . ALA A 1 190 ? 18.333 16.560 -21.242 1.00 87.06 190 ALA A O 1
ATOM 1447 N N . ASP A 1 191 ? 16.452 17.777 -21.509 1.00 85.94 191 ASP A N 1
ATOM 1448 C CA . ASP A 1 191 ? 16.100 17.838 -20.085 1.00 85.94 191 ASP A CA 1
ATOM 1449 C C . ASP A 1 191 ? 15.793 16.447 -19.533 1.00 85.94 191 ASP A C 1
ATOM 1451 O O . ASP A 1 191 ? 16.321 16.058 -18.488 1.00 85.94 191 ASP A O 1
ATOM 1455 N N . ALA A 1 192 ? 15.026 15.647 -20.281 1.00 86.81 192 ALA A N 1
ATOM 1456 C CA . ALA A 1 192 ? 14.752 14.257 -19.926 1.00 86.81 192 ALA A CA 1
ATOM 1457 C C . ALA A 1 192 ? 16.053 13.438 -19.824 1.00 86.81 192 ALA A C 1
ATOM 1459 O O . ALA A 1 192 ? 16.281 12.738 -18.835 1.00 86.81 192 ALA A O 1
ATOM 1460 N N . ARG A 1 193 ? 16.971 13.572 -20.793 1.00 87.69 193 ARG A N 1
ATOM 1461 C CA . ARG A 1 193 ? 18.290 12.907 -20.761 1.00 87.69 193 ARG A CA 1
ATOM 1462 C C . ARG A 1 193 ? 19.155 13.365 -19.589 1.00 87.69 193 ARG A C 1
ATOM 1464 O O . ARG A 1 193 ? 19.883 12.552 -19.012 1.00 87.69 193 ARG A O 1
ATOM 1471 N N . ALA A 1 194 ? 19.105 14.645 -19.231 1.00 86.56 194 ALA A N 1
ATOM 1472 C CA . ALA A 1 194 ? 19.837 15.182 -18.090 1.00 86.56 194 ALA A CA 1
ATOM 1473 C C . ALA A 1 194 ? 19.287 14.648 -16.765 1.00 86.56 194 ALA A C 1
ATOM 1475 O O . ALA A 1 194 ? 20.071 14.193 -15.925 1.00 86.56 194 ALA A O 1
ATOM 1476 N N . PHE A 1 195 ? 17.962 14.619 -16.622 1.00 85.62 195 PHE A N 1
ATOM 1477 C CA . PHE A 1 195 ? 17.263 14.084 -15.458 1.00 85.62 195 PHE A CA 1
ATOM 1478 C C . PHE A 1 195 ? 17.509 12.580 -15.271 1.00 85.62 195 PHE A C 1
ATOM 1480 O O . PHE A 1 195 ? 17.934 12.143 -14.201 1.00 85.62 195 PHE A O 1
ATOM 1487 N N . MET A 1 196 ? 17.345 11.786 -16.335 1.00 83.00 196 MET A N 1
ATOM 1488 C CA . MET A 1 196 ? 17.644 10.347 -16.321 1.00 83.00 196 MET A CA 1
ATOM 1489 C C . MET A 1 196 ? 19.148 10.065 -16.235 1.00 83.00 196 MET A C 1
ATOM 1491 O O . MET A 1 196 ? 19.581 8.950 -15.956 1.00 83.00 196 MET A O 1
ATOM 1495 N N . GLY A 1 197 ? 19.974 11.089 -16.438 1.00 86.12 197 GLY A N 1
ATOM 1496 C CA . GLY A 1 197 ? 21.402 11.047 -16.206 1.00 86.12 197 GLY A CA 1
ATOM 1497 C C . GLY A 1 197 ? 22.212 10.431 -17.337 1.00 86.12 197 GLY A C 1
ATOM 1498 O O . GLY A 1 197 ? 23.349 10.047 -17.082 1.00 86.12 197 GLY A O 1
ATOM 1499 N N . THR A 1 198 ? 21.690 10.316 -18.555 1.00 86.56 198 THR A N 1
ATOM 1500 C CA . THR A 1 198 ? 22.497 9.943 -19.732 1.00 86.56 198 THR A CA 1
ATOM 1501 C C . THR A 1 198 ? 23.240 11.140 -20.323 1.00 86.56 198 THR A C 1
ATOM 1503 O O . THR A 1 198 ? 24.212 10.952 -21.048 1.00 86.56 198 THR A O 1
ATOM 1506 N N . ALA A 1 199 ? 22.840 12.373 -19.992 1.00 89.44 199 ALA A N 1
ATOM 1507 C CA . ALA A 1 199 ? 23.595 13.557 -20.390 1.00 89.44 199 ALA A CA 1
ATOM 1508 C C . ALA A 1 199 ? 24.907 13.700 -19.580 1.00 89.44 199 ALA A C 1
ATOM 1510 O O . ALA A 1 199 ? 24.884 13.573 -18.341 1.00 89.44 199 ALA A O 1
ATOM 1511 N N . PRO A 1 200 ? 26.043 14.000 -20.243 1.00 88.12 200 PRO A N 1
ATOM 1512 C CA . PRO A 1 200 ? 27.316 14.235 -19.569 1.00 88.12 200 PRO A CA 1
ATOM 1513 C C . PRO A 1 200 ? 27.279 15.517 -18.721 1.00 88.12 200 PRO A C 1
ATOM 1515 O O . PRO A 1 200 ? 26.405 16.370 -18.873 1.00 88.12 200 PRO A O 1
ATOM 1518 N N . VAL A 1 201 ? 28.233 15.656 -17.800 1.00 87.12 201 VAL A N 1
ATOM 1519 C CA . VAL A 1 201 ? 28.414 16.875 -16.999 1.00 87.12 201 VAL A CA 1
ATOM 1520 C C . VAL A 1 201 ? 29.472 17.736 -17.666 1.00 87.12 201 VAL A C 1
ATOM 1522 O O . VAL A 1 201 ? 30.626 17.323 -17.775 1.00 87.12 201 VAL A O 1
ATOM 1525 N N . THR A 1 202 ? 29.088 18.941 -18.076 1.00 90.25 202 THR A N 1
ATOM 1526 C CA . THR A 1 202 ? 30.038 19.948 -18.557 1.00 90.25 202 THR A CA 1
ATOM 1527 C C . THR A 1 202 ? 30.436 20.841 -17.388 1.00 90.25 202 THR A C 1
ATOM 1529 O O . THR A 1 202 ? 29.568 21.408 -16.729 1.00 90.25 202 THR A O 1
ATOM 1532 N N . LYS A 1 203 ? 31.737 20.956 -17.119 1.00 86.25 203 LYS A N 1
ATOM 1533 C CA . LYS A 1 203 ? 32.313 21.949 -16.206 1.00 86.25 203 LYS A CA 1
ATOM 1534 C C . LYS A 1 203 ? 33.026 22.996 -17.053 1.00 86.25 203 LYS A C 1
ATOM 1536 O O . LYS A 1 203 ? 33.876 22.634 -17.863 1.00 86.25 203 LYS A O 1
ATOM 1541 N N . ALA A 1 204 ? 32.676 24.266 -16.891 1.00 88.94 204 ALA A N 1
ATOM 1542 C CA . ALA A 1 204 ? 33.311 25.360 -17.615 1.00 88.94 204 ALA A CA 1
ATOM 1543 C C . ALA A 1 204 ? 33.589 26.546 -16.680 1.00 88.94 204 ALA A C 1
ATOM 1545 O O . ALA A 1 204 ? 32.769 26.835 -15.812 1.00 88.94 204 ALA A O 1
ATOM 1546 N N . SER A 1 205 ? 34.746 27.192 -16.841 1.00 85.75 205 SER A N 1
ATOM 1547 C CA . SER A 1 205 ? 35.140 28.418 -16.132 1.00 85.75 205 SER A CA 1
ATOM 1548 C C . SER A 1 205 ? 36.194 29.172 -16.948 1.00 85.75 205 SER A C 1
ATOM 1550 O O . SER A 1 205 ? 37.257 28.619 -17.236 1.00 85.75 205 SER A O 1
ATOM 1552 N N . GLY A 1 206 ? 35.911 30.415 -17.351 1.00 88.44 206 GLY A N 1
ATOM 1553 C CA . GLY A 1 206 ? 36.788 31.180 -18.248 1.00 88.44 206 GLY A CA 1
ATOM 1554 C C . GLY A 1 206 ? 37.105 30.406 -19.536 1.00 88.44 206 GLY A C 1
ATOM 1555 O O . GLY A 1 206 ? 36.198 29.916 -20.205 1.00 88.44 206 GLY A O 1
ATOM 1556 N N . ASN A 1 207 ? 38.394 30.231 -19.843 1.00 88.88 207 ASN A N 1
ATOM 1557 C CA . ASN A 1 207 ? 38.866 29.467 -21.010 1.00 88.88 207 ASN A CA 1
ATOM 1558 C C . ASN A 1 207 ? 38.893 27.941 -20.795 1.00 88.88 207 ASN A C 1
ATOM 1560 O O . ASN A 1 207 ? 39.280 27.194 -21.692 1.00 88.88 207 ASN A O 1
ATOM 1564 N N . TYR A 1 208 ? 38.514 27.451 -19.613 1.00 85.00 208 TYR A N 1
ATOM 1565 C CA . TYR A 1 208 ? 38.505 26.027 -19.298 1.00 85.00 208 TYR A CA 1
ATOM 1566 C C . TYR A 1 208 ? 37.124 25.422 -19.556 1.00 85.00 208 TYR A C 1
ATOM 1568 O O . TYR A 1 208 ? 36.121 25.895 -19.021 1.00 85.00 208 TYR A O 1
ATOM 1576 N N . ARG A 1 209 ? 37.073 24.330 -20.326 1.00 92.31 209 ARG A N 1
ATOM 1577 C CA . ARG A 1 209 ? 35.866 23.524 -20.548 1.00 92.31 209 ARG A CA 1
ATOM 1578 C C . ARG A 1 209 ? 36.219 22.044 -20.556 1.00 92.31 209 ARG A C 1
ATOM 1580 O O . ARG A 1 209 ? 37.063 21.607 -21.329 1.00 92.31 209 ARG A O 1
ATOM 1587 N N . SER A 1 210 ? 35.526 21.260 -19.741 1.00 90.31 210 SER A N 1
ATOM 1588 C CA . SER A 1 210 ? 35.689 19.809 -19.683 1.00 90.31 210 SER A CA 1
ATOM 1589 C C . SER A 1 210 ? 34.343 19.099 -19.588 1.00 90.31 210 SER A C 1
ATOM 1591 O O . SER A 1 210 ? 33.429 19.523 -18.877 1.00 90.31 210 SER A O 1
ATOM 1593 N N . VAL A 1 211 ? 34.209 18.001 -20.329 1.00 90.38 211 VAL A N 1
ATOM 1594 C CA . VAL A 1 211 ? 32.994 17.182 -20.380 1.00 90.38 211 VAL A CA 1
ATOM 1595 C C . VAL A 1 211 ? 33.309 15.830 -19.759 1.00 90.38 211 VAL A C 1
ATOM 1597 O O . VAL A 1 211 ? 34.233 15.146 -20.184 1.00 90.38 211 VAL A O 1
ATOM 1600 N N . HIS A 1 212 ? 32.545 15.447 -18.741 1.00 88.06 212 HIS A N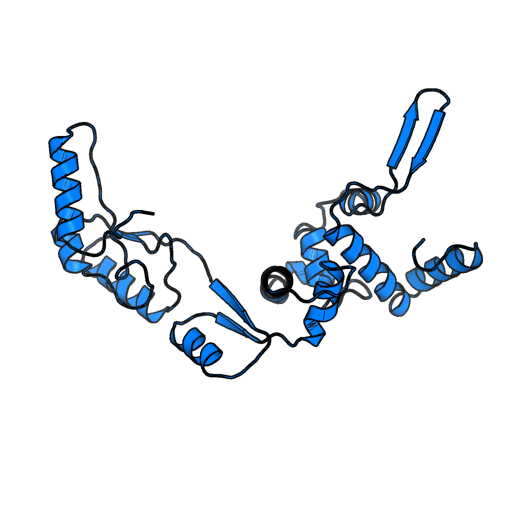 1
ATOM 1601 C CA . HIS A 1 212 ? 32.770 14.223 -17.980 1.00 88.06 212 HIS A CA 1
ATOM 1602 C C . HIS A 1 212 ? 31.529 13.339 -17.969 1.00 88.06 212 HIS A C 1
ATOM 1604 O O . HIS A 1 212 ? 30.390 13.817 -17.981 1.00 88.06 212 HIS A O 1
ATOM 1610 N N . PHE A 1 213 ? 31.744 12.031 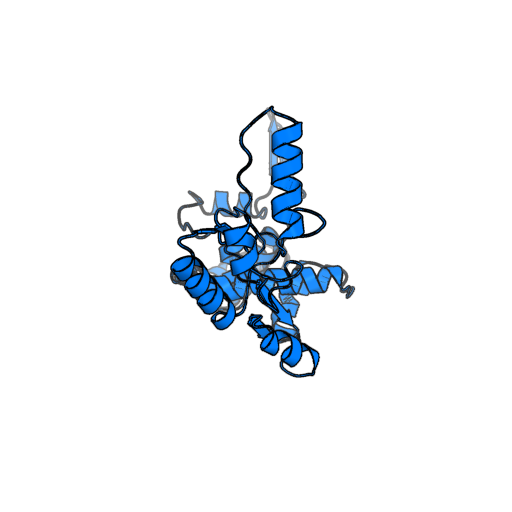-17.838 1.00 84.81 213 PHE A N 1
ATOM 1611 C CA . PHE A 1 213 ? 30.657 11.097 -17.583 1.00 84.81 213 PHE A CA 1
ATOM 1612 C C . PHE A 1 213 ? 29.986 11.400 -16.236 1.00 84.81 213 PHE A C 1
ATOM 1614 O O . PHE A 1 213 ? 30.637 11.484 -15.189 1.00 84.81 213 PHE A O 1
ATOM 1621 N N . ARG A 1 214 ? 28.657 11.528 -16.238 1.00 83.19 214 ARG A N 1
ATOM 1622 C CA . ARG A 1 214 ? 27.885 11.791 -15.022 1.00 83.19 214 ARG A CA 1
ATOM 1623 C C . ARG A 1 214 ? 27.945 10.570 -14.101 1.00 83.19 214 ARG A C 1
ATOM 1625 O O . ARG A 1 214 ? 27.367 9.530 -14.407 1.00 83.19 214 ARG A O 1
ATOM 1632 N N . ARG A 1 215 ? 28.583 10.668 -12.933 1.00 81.38 215 ARG A N 1
ATOM 1633 C CA . ARG A 1 215 ? 28.570 9.572 -11.939 1.00 81.38 215 ARG A CA 1
ATOM 1634 C C . ARG A 1 215 ? 27.400 9.666 -10.956 1.00 81.38 215 ARG A C 1
ATOM 1636 O O . ARG A 1 215 ? 26.779 8.638 -10.700 1.00 81.38 215 ARG A O 1
ATOM 1643 N N . GLY A 1 216 ? 27.046 10.863 -10.486 1.00 80.38 216 GLY A N 1
ATOM 1644 C CA . GLY A 1 216 ? 25.860 11.101 -9.653 1.00 80.38 216 GLY A CA 1
ATOM 1645 C C . GLY A 1 216 ? 24.593 11.238 -10.501 1.00 80.38 216 GLY A C 1
ATOM 1646 O O . GLY A 1 216 ? 24.429 12.226 -11.215 1.00 80.38 216 GLY A O 1
ATOM 1647 N N . CYS A 1 217 ? 23.723 10.229 -10.475 1.00 80.69 217 CYS A N 1
ATOM 1648 C CA . CYS A 1 217 ? 22.433 10.246 -11.166 1.00 80.69 217 CYS A CA 1
ATOM 1649 C C . CYS A 1 217 ? 21.454 9.256 -10.537 1.00 80.69 217 CYS A C 1
ATOM 1651 O O . CYS A 1 217 ? 21.857 8.355 -9.795 1.00 80.69 217 CYS A O 1
ATOM 1653 N N . TRP A 1 218 ? 20.194 9.342 -10.955 1.00 78.69 218 TRP A N 1
ATOM 1654 C CA . TRP A 1 218 ? 19.233 8.275 -10.733 1.00 78.69 218 TRP A CA 1
ATOM 1655 C C . TRP A 1 218 ? 19.598 7.048 -11.587 1.00 78.69 218 TRP A C 1
ATOM 1657 O O . TRP A 1 218 ? 19.429 7.037 -12.806 1.00 78.69 218 TRP A O 1
ATOM 1667 N N . LYS A 1 219 ? 20.189 6.026 -10.956 1.00 76.69 219 LYS A N 1
ATOM 1668 C CA . LYS A 1 219 ? 20.746 4.849 -11.653 1.00 76.69 219 LYS A CA 1
ATOM 1669 C C . LYS A 1 219 ? 19.689 4.020 -12.370 1.00 76.69 219 LYS A C 1
ATOM 1671 O O . LYS A 1 219 ? 19.942 3.572 -13.483 1.00 76.69 219 LYS A O 1
ATOM 1676 N N . PHE A 1 220 ? 18.518 3.880 -11.751 1.00 73.06 220 PHE A N 1
ATOM 1677 C CA . PHE A 1 220 ? 17.371 3.209 -12.351 1.00 73.06 220 PHE A CA 1
ATOM 1678 C C . PHE A 1 220 ? 16.979 3.879 -13.671 1.00 73.06 220 PHE A C 1
ATOM 1680 O O . PHE A 1 220 ? 17.041 3.234 -14.709 1.00 73.06 220 PHE A O 1
ATOM 1687 N N . ALA A 1 221 ? 16.714 5.189 -13.667 1.00 76.88 221 ALA A N 1
ATOM 1688 C CA . ALA A 1 221 ? 16.307 5.891 -14.881 1.00 76.88 221 ALA A CA 1
ATOM 1689 C C . ALA A 1 221 ? 17.360 5.888 -15.989 1.00 76.88 221 ALA A C 1
ATOM 1691 O O . ALA A 1 221 ? 17.017 5.694 -17.154 1.00 76.88 221 ALA A O 1
ATOM 1692 N N . ARG A 1 222 ? 18.647 6.028 -15.640 1.00 84.12 222 ARG A N 1
ATOM 1693 C CA . ARG A 1 222 ? 19.730 5.891 -16.622 1.00 84.12 222 ARG A CA 1
ATOM 1694 C C . ARG A 1 222 ? 19.655 4.547 -17.328 1.00 84.12 222 ARG A C 1
ATOM 1696 O O . ARG A 1 222 ? 19.739 4.493 -18.551 1.00 84.12 222 ARG A O 1
ATOM 1703 N N . ARG A 1 223 ? 19.531 3.475 -16.549 1.00 79.19 223 ARG A N 1
ATOM 1704 C CA . ARG A 1 223 ? 19.522 2.123 -17.087 1.00 79.19 223 ARG A CA 1
ATOM 1705 C C . ARG A 1 223 ? 18.266 1.848 -17.905 1.00 79.19 223 ARG A C 1
ATOM 1707 O O . ARG A 1 223 ? 18.381 1.285 -18.985 1.00 79.19 223 ARG A O 1
ATOM 1714 N N . THR A 1 224 ? 17.100 2.274 -17.429 1.00 77.81 224 THR A N 1
ATOM 1715 C CA . THR A 1 224 ? 15.840 2.172 -18.173 1.00 77.81 224 THR A CA 1
ATOM 1716 C C . THR A 1 224 ? 15.960 2.841 -19.541 1.00 77.81 224 THR A C 1
ATOM 1718 O O . THR A 1 224 ? 15.596 2.242 -20.548 1.00 77.81 224 THR A O 1
ATOM 1721 N N . LEU A 1 225 ? 16.546 4.042 -19.600 1.00 85.69 225 LEU A N 1
ATOM 1722 C CA . LEU A 1 225 ? 16.742 4.758 -20.859 1.00 85.69 225 LEU A CA 1
ATOM 1723 C C . LEU A 1 225 ? 17.764 4.072 -21.783 1.00 85.69 225 LEU A C 1
ATOM 1725 O O . LEU A 1 225 ? 17.581 4.067 -22.996 1.00 85.69 225 LEU A O 1
ATOM 1729 N N . GLN A 1 226 ? 18.823 3.473 -21.228 1.00 85.56 226 GLN A N 1
ATOM 1730 C CA . GLN A 1 226 ? 19.799 2.692 -22.001 1.00 85.56 226 GLN A CA 1
ATOM 1731 C C . GLN A 1 226 ? 19.181 1.419 -22.591 1.00 85.56 226 GLN A C 1
ATOM 1733 O O . GLN A 1 226 ? 19.388 1.130 -23.765 1.00 85.56 226 GLN A O 1
ATOM 1738 N N . LEU A 1 227 ? 18.394 0.687 -21.797 1.00 82.12 227 LEU A N 1
ATOM 1739 C CA . LEU A 1 227 ? 17.653 -0.486 -22.265 1.00 82.12 227 LEU A CA 1
ATOM 1740 C C . LEU A 1 227 ? 16.640 -0.102 -23.343 1.00 82.12 227 LEU A C 1
ATOM 1742 O O . LEU A 1 227 ? 16.531 -0.800 -24.345 1.00 82.12 227 LEU A O 1
ATOM 1746 N N . PHE A 1 228 ? 15.948 1.026 -23.170 1.00 87.06 228 PHE A N 1
ATOM 1747 C CA . PHE A 1 228 ? 15.032 1.543 -24.182 1.00 87.06 228 PHE A CA 1
ATOM 1748 C C . PHE A 1 228 ? 15.766 1.826 -25.484 1.00 87.06 228 PHE A C 1
ATOM 1750 O O . PHE A 1 228 ? 15.379 1.283 -26.507 1.00 87.06 228 PHE A O 1
ATOM 1757 N N . ALA A 1 229 ? 16.880 2.562 -25.442 1.00 87.94 229 ALA A N 1
ATOM 1758 C CA . ALA A 1 229 ? 17.677 2.844 -26.633 1.00 87.94 229 ALA A CA 1
ATOM 1759 C C . ALA A 1 229 ? 18.143 1.563 -27.359 1.00 87.94 229 ALA A C 1
ATOM 1761 O O . ALA A 1 229 ? 18.058 1.490 -28.587 1.00 87.94 229 ALA A O 1
ATOM 1762 N N . ASP A 1 230 ? 18.580 0.536 -26.619 1.00 84.94 230 ASP A N 1
ATOM 1763 C CA . ASP A 1 230 ? 18.980 -0.754 -27.199 1.00 84.94 230 ASP A CA 1
ATOM 1764 C C . ASP A 1 230 ? 17.801 -1.535 -27.803 1.00 84.94 230 ASP A C 1
ATOM 1766 O O . ASP A 1 230 ? 17.940 -2.159 -28.853 1.00 84.94 230 ASP A O 1
ATOM 1770 N N . LYS A 1 231 ? 16.611 -1.487 -27.199 1.00 83.62 231 LYS A N 1
ATOM 1771 C CA . LYS A 1 231 ? 15.423 -2.120 -27.792 1.00 83.62 231 LYS A CA 1
ATOM 1772 C C . LYS A 1 231 ? 14.882 -1.330 -28.981 1.00 83.62 231 LYS A C 1
ATOM 1774 O O . LYS A 1 231 ? 14.511 -1.935 -29.986 1.00 83.62 231 LYS A O 1
ATOM 1779 N N . SER A 1 232 ? 14.902 0.000 -28.922 1.00 89.19 232 SER A N 1
ATOM 1780 C CA . SER A 1 232 ? 14.425 0.870 -29.997 1.00 89.19 232 SER A CA 1
ATOM 1781 C C . SER A 1 232 ? 15.207 0.676 -31.293 1.00 89.19 232 SER A C 1
ATOM 1783 O O . SER A 1 232 ? 14.592 0.698 -32.354 1.00 89.19 232 SER A O 1
ATOM 1785 N N . ARG A 1 233 ? 16.526 0.424 -31.255 1.00 90.50 233 ARG A N 1
ATOM 1786 C CA . ARG A 1 233 ? 17.310 0.184 -32.490 1.00 90.50 233 ARG A CA 1
ATOM 1787 C C . ARG A 1 233 ? 16.897 -1.071 -33.263 1.00 90.50 233 ARG A C 1
ATOM 1789 O O . ARG A 1 233 ? 17.257 -1.194 -34.422 1.00 90.50 233 ARG A O 1
ATOM 1796 N N . HIS A 1 234 ? 16.161 -1.993 -32.647 1.00 86.81 234 HIS A N 1
ATOM 1797 C CA . HIS A 1 234 ? 15.630 -3.176 -33.328 1.00 86.81 234 HIS A CA 1
ATOM 1798 C C . HIS A 1 234 ? 14.222 -2.970 -33.898 1.00 86.81 234 HIS A C 1
ATOM 1800 O O . HIS A 1 234 ? 13.753 -3.804 -34.662 1.00 86.81 234 HIS A O 1
ATOM 1806 N N . GLN A 1 235 ? 13.540 -1.890 -33.507 1.00 87.50 235 GLN A N 1
ATOM 1807 C CA . GLN A 1 235 ? 12.141 -1.634 -33.868 1.00 87.50 235 GLN A CA 1
ATOM 1808 C C . GLN A 1 235 ? 11.938 -0.299 -34.599 1.00 87.50 235 GLN A C 1
ATOM 1810 O O . GLN A 1 235 ? 10.863 -0.048 -35.131 1.00 87.50 235 GLN A O 1
ATOM 1815 N N . CYS A 1 236 ? 12.952 0.568 -34.634 1.00 92.81 236 CYS A N 1
ATOM 1816 C CA . CYS A 1 236 ? 12.906 1.881 -35.264 1.00 92.81 236 CYS A CA 1
ATOM 1817 C C . CYS A 1 236 ? 14.106 2.071 -36.196 1.00 92.81 236 CYS A C 1
ATOM 1819 O O . CYS A 1 236 ? 15.254 2.110 -35.747 1.00 92.81 236 CYS A O 1
ATOM 1821 N N . ALA A 1 237 ? 13.825 2.266 -37.487 1.00 93.81 237 ALA A N 1
ATOM 1822 C CA . ALA A 1 237 ? 14.842 2.442 -38.525 1.00 93.81 237 ALA A CA 1
ATOM 1823 C C . ALA A 1 237 ? 15.770 3.637 -38.248 1.00 93.81 237 ALA A C 1
ATOM 1825 O O . ALA A 1 237 ? 16.980 3.546 -38.436 1.00 93.81 237 ALA A O 1
ATOM 1826 N N . TRP A 1 238 ? 15.226 4.746 -37.733 1.00 93.88 238 TRP A N 1
ATOM 1827 C CA . TRP A 1 238 ? 16.036 5.909 -37.365 1.00 93.88 238 TRP A CA 1
ATOM 1828 C C . TRP A 1 238 ? 17.007 5.594 -36.218 1.00 93.88 238 TRP A C 1
ATOM 1830 O O . TRP A 1 238 ? 18.180 5.958 -36.281 1.00 93.88 238 TRP A O 1
ATOM 1840 N N . ALA A 1 239 ? 16.539 4.885 -35.184 1.00 90.94 239 ALA A N 1
ATOM 1841 C CA . ALA A 1 239 ? 17.374 4.507 -34.045 1.00 90.94 239 ALA A CA 1
ATOM 1842 C C . ALA A 1 239 ? 18.479 3.526 -34.465 1.00 90.94 239 ALA A C 1
ATOM 1844 O O . ALA A 1 239 ? 19.614 3.645 -34.002 1.00 90.94 239 ALA A O 1
ATOM 1845 N N . GLN A 1 240 ? 18.164 2.605 -35.380 1.00 93.44 240 GLN A N 1
ATOM 1846 C CA . GLN A 1 240 ? 19.138 1.705 -35.988 1.00 93.44 240 GLN A CA 1
ATOM 1847 C C . GLN A 1 240 ? 20.219 2.478 -36.754 1.00 93.44 240 GLN A C 1
ATOM 1849 O O . GLN A 1 240 ? 21.403 2.320 -36.463 1.00 93.44 240 GLN A O 1
ATOM 1854 N N . ALA A 1 241 ? 19.818 3.368 -37.665 1.00 94.00 241 ALA A N 1
ATOM 1855 C CA . ALA A 1 241 ? 20.745 4.162 -38.468 1.00 94.00 241 ALA A CA 1
ATOM 1856 C C . ALA A 1 241 ? 21.637 5.067 -37.599 1.00 94.00 241 ALA A C 1
ATOM 1858 O O . ALA A 1 241 ? 22.837 5.204 -37.848 1.00 94.00 241 ALA A O 1
ATOM 1859 N N . PHE A 1 242 ? 21.077 5.663 -36.540 1.00 91.44 242 PHE A N 1
ATOM 1860 C CA . PHE A 1 242 ? 21.850 6.449 -35.579 1.00 91.44 242 PHE A CA 1
ATOM 1861 C C . PHE A 1 242 ? 22.901 5.592 -34.862 1.00 91.44 242 PHE A C 1
ATOM 1863 O O . PHE A 1 242 ? 24.057 5.997 -34.741 1.00 91.44 242 PHE A O 1
ATOM 1870 N N . TYR A 1 243 ? 22.515 4.400 -34.410 1.00 91.25 243 TYR A N 1
ATOM 1871 C CA . TYR A 1 243 ? 23.421 3.464 -33.756 1.00 91.25 243 TYR A CA 1
ATOM 1872 C C . TYR A 1 243 ? 24.547 2.999 -34.695 1.00 91.25 243 TYR A C 1
ATOM 1874 O O . TYR A 1 243 ? 25.718 3.050 -34.319 1.00 91.25 243 TYR A O 1
ATOM 1882 N N . GLU A 1 244 ? 24.224 2.619 -35.932 1.00 92.75 244 GLU A N 1
ATOM 1883 C CA . GLU A 1 244 ? 25.207 2.217 -36.947 1.00 92.75 244 GLU A CA 1
ATOM 1884 C C . GLU A 1 244 ? 26.197 3.343 -37.256 1.00 92.75 244 GLU A C 1
ATOM 1886 O O . GLU A 1 244 ? 27.406 3.116 -37.289 1.00 92.75 244 GLU A O 1
ATOM 1891 N N . LYS A 1 245 ? 25.718 4.588 -37.372 1.00 94.25 245 LYS A N 1
ATOM 1892 C CA . LYS A 1 245 ? 26.582 5.764 -37.542 1.00 94.25 245 LYS A CA 1
ATOM 1893 C C . LYS A 1 245 ? 27.595 5.908 -36.403 1.00 94.25 245 LYS A C 1
ATOM 1895 O O . LYS A 1 245 ? 28.763 6.208 -36.657 1.00 94.25 245 LYS A O 1
ATOM 1900 N N . GLN A 1 246 ? 27.169 5.693 -35.158 1.00 91.19 246 GLN A N 1
ATOM 1901 C CA . GLN A 1 246 ? 28.070 5.760 -34.006 1.00 91.19 246 GLN A CA 1
ATOM 1902 C C . GLN A 1 246 ? 29.081 4.611 -34.006 1.00 91.19 246 GLN A C 1
ATOM 1904 O O . GLN A 1 246 ? 30.267 4.842 -33.767 1.00 91.19 246 GLN A O 1
ATOM 1909 N N . ARG A 1 247 ? 28.649 3.393 -34.353 1.00 91.75 247 ARG A N 1
ATOM 1910 C CA . ARG A 1 247 ? 29.544 2.234 -34.503 1.00 91.75 247 ARG A CA 1
ATOM 1911 C C . ARG A 1 247 ? 30.604 2.472 -35.578 1.00 91.75 247 ARG A C 1
ATOM 1913 O O . ARG A 1 247 ? 31.779 2.226 -35.323 1.00 91.75 247 ARG A O 1
ATOM 1920 N N . ASN A 1 248 ? 30.211 3.031 -36.722 1.00 93.00 248 ASN A N 1
ATOM 1921 C CA . ASN A 1 248 ? 31.122 3.372 -37.819 1.00 93.00 248 ASN A CA 1
ATOM 1922 C C . ASN A 1 248 ? 32.108 4.485 -37.443 1.00 93.00 248 ASN A C 1
ATOM 1924 O O . ASN A 1 248 ? 33.210 4.541 -37.976 1.00 93.00 248 ASN A O 1
ATOM 1928 N N . SER A 1 249 ? 31.739 5.338 -36.486 1.00 91.12 249 SER A N 1
ATOM 1929 C CA . SER A 1 249 ? 32.603 6.386 -35.931 1.00 91.12 249 SER A CA 1
ATOM 1930 C C . SER A 1 249 ? 33.545 5.862 -34.828 1.00 91.12 249 SER A C 1
ATOM 1932 O O . SER A 1 249 ? 34.214 6.648 -34.163 1.00 91.12 249 SER A O 1
ATOM 1934 N N . GLY A 1 250 ? 33.599 4.539 -34.613 1.00 89.88 250 GLY A N 1
ATOM 1935 C CA . GLY A 1 250 ? 34.496 3.875 -33.662 1.00 89.88 250 GLY A CA 1
ATOM 1936 C C . GLY A 1 250 ? 33.975 3.790 -32.224 1.00 89.88 250 GLY A C 1
ATOM 1937 O O . GLY A 1 250 ? 34.698 3.343 -31.335 1.00 89.88 250 GLY A O 1
ATOM 1938 N N . HIS A 1 251 ? 32.726 4.187 -31.963 1.00 85.50 251 HIS A N 1
ATOM 1939 C CA . HIS A 1 251 ? 32.139 4.102 -30.626 1.00 85.50 251 HIS A CA 1
ATOM 1940 C C . HIS A 1 251 ? 31.702 2.676 -30.276 1.00 85.50 251 HIS A C 1
ATOM 1942 O O . HIS A 1 251 ? 31.117 1.975 -31.100 1.00 85.50 251 HIS A O 1
ATOM 1948 N N . ASN A 1 252 ? 31.940 2.250 -29.032 1.00 82.88 252 ASN A N 1
ATOM 1949 C CA . ASN A 1 252 ? 31.519 0.943 -28.511 1.00 82.88 252 ASN A CA 1
ATOM 1950 C C . ASN A 1 252 ? 29.995 0.855 -28.301 1.00 82.88 252 ASN A C 1
ATOM 1952 O O . ASN A 1 252 ? 29.302 1.863 -28.261 1.00 82.88 252 ASN A O 1
ATOM 1956 N N . HIS A 1 253 ? 29.476 -0.359 -28.088 1.00 76.00 253 HIS A N 1
ATOM 1957 C CA . HIS A 1 253 ? 28.045 -0.632 -27.858 1.00 76.00 253 HIS A CA 1
ATOM 1958 C C . HIS A 1 253 ? 27.418 0.128 -26.674 1.00 76.00 253 HIS A C 1
ATOM 1960 O O . HIS A 1 253 ? 26.201 0.265 -26.602 1.00 76.00 253 HIS A O 1
ATOM 1966 N N . HIS A 1 254 ? 28.244 0.600 -25.738 1.00 65.75 254 HIS A N 1
ATOM 1967 C CA . HIS A 1 254 ? 27.822 1.277 -24.510 1.00 65.75 254 HIS A CA 1
ATOM 1968 C C . HIS A 1 254 ? 28.197 2.767 -24.471 1.00 65.75 254 HIS A C 1
ATOM 1970 O O . HIS A 1 254 ? 28.190 3.360 -23.390 1.00 65.75 254 HIS A O 1
ATOM 1976 N N . ALA A 1 255 ? 28.596 3.332 -25.613 1.00 54.53 255 ALA A N 1
ATOM 1977 C CA . ALA A 1 255 ? 29.021 4.724 -25.739 1.00 54.53 255 ALA A CA 1
ATOM 1978 C C . ALA A 1 255 ? 27.844 5.711 -25.765 1.00 54.53 255 ALA A C 1
ATOM 1980 O O . ALA A 1 255 ? 26.784 5.371 -26.337 1.00 54.53 255 ALA A O 1
#